Protein AF-A0A939RB55-F1 (afdb_monomer_lite)

Structure (mmCIF, N/CA/C/O backbone):
data_AF-A0A939RB55-F1
#
_entry.id   AF-A0A939RB55-F1
#
loop_
_atom_site.group_PDB
_atom_site.id
_atom_site.type_symbol
_atom_site.label_atom_id
_atom_site.label_alt_id
_atom_site.label_comp_id
_atom_site.label_asym_id
_atom_site.label_entity_id
_atom_site.label_seq_id
_atom_site.pdbx_PDB_ins_code
_atom_site.Cartn_x
_atom_site.Cartn_y
_atom_site.Cartn_z
_atom_site.occupancy
_atom_site.B_iso_or_equiv
_atom_site.auth_seq_id
_atom_site.auth_comp_id
_atom_site.auth_asym_id
_atom_site.auth_atom_id
_atom_site.pdbx_PDB_model_num
ATOM 1 N N . MET A 1 1 ? -1.911 17.949 8.579 1.00 77.88 1 MET A N 1
ATOM 2 C CA . MET A 1 1 ? -0.717 18.808 8.464 1.00 77.88 1 MET A CA 1
ATOM 3 C C . MET A 1 1 ? 0.488 17.995 8.900 1.00 77.88 1 MET A C 1
ATOM 5 O O . MET A 1 1 ? 0.570 17.667 10.074 1.00 77.88 1 MET A O 1
ATOM 9 N N . GLY A 1 2 ? 1.411 17.710 7.976 1.00 85.06 2 GLY A N 1
ATOM 10 C CA . GLY A 1 2 ? 2.569 16.864 8.267 1.00 85.06 2 GLY A CA 1
ATOM 11 C C . GLY A 1 2 ? 3.400 17.363 9.447 1.00 85.06 2 GLY A C 1
ATOM 12 O O . GLY A 1 2 ? 3.518 18.567 9.695 1.00 85.06 2 GLY A O 1
ATOM 13 N N . ILE A 1 3 ? 4.006 16.428 10.172 1.00 94.19 3 ILE A N 1
ATOM 14 C CA . ILE A 1 3 ? 4.846 16.743 11.329 1.00 94.19 3 ILE A CA 1
ATOM 15 C C . ILE A 1 3 ? 6.182 17.329 10.855 1.00 94.19 3 ILE A C 1
ATOM 17 O O . ILE A 1 3 ? 6.833 16.807 9.952 1.00 94.19 3 ILE A O 1
ATOM 21 N N . MET A 1 4 ? 6.611 18.441 11.451 1.00 96.12 4 MET A N 1
ATOM 22 C CA . MET A 1 4 ? 7.792 19.177 10.967 1.00 96.12 4 MET A CA 1
ATOM 23 C C . MET A 1 4 ? 9.122 18.617 11.482 1.00 96.12 4 MET A C 1
ATOM 25 O O . MET A 1 4 ? 10.180 18.943 10.949 1.00 96.12 4 MET A O 1
ATOM 29 N N . THR A 1 5 ? 9.068 17.752 12.491 1.00 95.69 5 THR A N 1
ATOM 30 C CA . THR A 1 5 ? 10.228 17.059 13.054 1.00 95.69 5 THR A CA 1
ATOM 31 C C . THR A 1 5 ? 10.060 15.569 12.811 1.00 95.69 5 THR A C 1
ATOM 33 O O . THR A 1 5 ? 8.994 15.020 13.092 1.00 95.69 5 THR A O 1
ATOM 36 N N . ARG A 1 6 ? 11.105 14.910 12.296 1.00 96.75 6 ARG A N 1
ATOM 37 C CA . ARG A 1 6 ? 11.078 13.461 12.072 1.00 96.75 6 ARG A CA 1
ATOM 38 C C . ARG A 1 6 ? 10.888 12.753 13.420 1.00 96.75 6 ARG A C 1
ATOM 40 O O . ARG A 1 6 ? 11.616 13.090 14.355 1.00 96.75 6 ARG A O 1
ATOM 47 N N . PRO A 1 7 ? 9.957 11.791 13.534 1.00 96.75 7 PRO A N 1
ATOM 48 C CA . PRO A 1 7 ? 9.845 10.949 14.717 1.00 96.75 7 PRO A CA 1
ATOM 49 C C . PRO A 1 7 ? 11.172 10.271 15.051 1.00 96.75 7 PRO A C 1
ATOM 51 O O . PRO A 1 7 ? 11.937 9.907 14.154 1.00 96.75 7 PRO A O 1
ATOM 54 N N . GLU A 1 8 ? 11.436 10.079 16.340 1.00 97.75 8 GLU A N 1
ATOM 55 C CA . GLU A 1 8 ? 12.575 9.278 16.773 1.00 97.75 8 GLU A CA 1
ATOM 56 C C . GLU A 1 8 ? 12.322 7.809 16.419 1.00 97.75 8 GLU A C 1
ATOM 58 O O . GLU A 1 8 ? 11.336 7.211 16.852 1.00 97.75 8 GLU A O 1
ATOM 63 N N . VAL A 1 9 ? 13.212 7.237 15.605 1.00 98.38 9 VAL A N 1
ATOM 64 C CA . VAL A 1 9 ? 13.106 5.854 15.139 1.00 98.38 9 VAL A CA 1
ATOM 65 C C . VAL A 1 9 ? 14.038 4.963 15.947 1.00 98.38 9 VAL A C 1
ATOM 67 O O . VAL A 1 9 ? 15.263 5.083 15.885 1.00 98.38 9 VAL A O 1
ATOM 70 N N . LYS A 1 10 ? 13.452 3.993 16.644 1.00 98.31 10 LYS A N 1
ATOM 71 C CA . LYS A 1 10 ? 14.167 2.905 17.303 1.00 98.31 10 LYS A CA 1
ATOM 72 C C . LYS A 1 10 ? 14.423 1.778 16.308 1.00 98.31 10 LYS A C 1
ATOM 74 O O . LYS A 1 10 ? 13.507 1.302 15.643 1.00 98.31 10 LYS A O 1
ATOM 79 N N . THR A 1 11 ? 15.671 1.320 16.227 1.00 98.25 11 THR A N 1
ATOM 80 C CA . THR A 1 11 ? 16.018 0.093 15.493 1.00 98.25 11 THR A CA 1
ATOM 81 C C . THR A 1 11 ? 15.986 -1.096 16.448 1.00 98.25 11 THR A C 1
ATOM 83 O O . THR A 1 11 ? 16.633 -1.072 17.494 1.00 98.25 11 THR A O 1
ATOM 86 N N . LEU A 1 12 ? 15.218 -2.121 16.093 1.00 97.69 12 LEU A N 1
ATOM 87 C CA . LEU A 1 12 ? 15.067 -3.362 16.843 1.00 97.69 12 LEU A CA 1
ATOM 88 C C . LEU A 1 12 ? 16.204 -4.345 16.521 1.00 97.69 12 LEU A C 1
ATOM 90 O O . LEU A 1 12 ? 16.958 -4.166 15.564 1.00 97.69 12 LEU A O 1
ATOM 94 N N . ALA A 1 13 ? 16.331 -5.401 17.328 1.00 96.38 13 ALA A N 1
ATOM 95 C CA . ALA A 1 13 ? 17.426 -6.370 17.222 1.00 96.38 13 ALA A CA 1
ATOM 96 C C . ALA A 1 13 ? 17.446 -7.152 15.894 1.00 96.38 13 ALA A C 1
ATOM 98 O O . ALA A 1 13 ? 18.508 -7.579 15.449 1.00 96.38 13 ALA A O 1
ATOM 99 N N . ASP A 1 14 ? 16.288 -7.328 15.263 1.00 95.38 14 ASP A N 1
ATOM 100 C CA . ASP A 1 14 ? 16.120 -7.994 13.967 1.00 95.38 14 ASP A CA 1
ATOM 101 C C . ASP A 1 14 ? 16.303 -7.045 12.767 1.00 95.38 14 ASP A C 1
ATOM 103 O O . ASP A 1 14 ? 16.210 -7.474 11.618 1.00 95.38 14 ASP A O 1
ATOM 107 N N . GLY A 1 15 ? 16.574 -5.759 13.019 1.00 96.06 15 GLY A N 1
ATOM 108 C CA . GLY A 1 15 ? 16.669 -4.711 12.005 1.00 96.06 15 GLY A CA 1
ATOM 109 C C . GLY A 1 15 ? 15.352 -3.983 11.722 1.00 96.06 15 GLY A C 1
ATOM 110 O O . GLY A 1 15 ? 15.382 -2.967 11.021 1.00 96.06 15 GLY A O 1
ATOM 111 N N . GLY A 1 16 ? 14.231 -4.442 12.291 1.00 97.75 16 GLY A N 1
ATOM 112 C CA . GLY A 1 16 ? 12.943 -3.756 12.222 1.00 97.75 16 GLY A CA 1
ATOM 113 C C . GLY A 1 16 ? 12.997 -2.363 12.850 1.00 97.75 16 GLY A C 1
ATOM 114 O O . GLY A 1 16 ? 13.915 -2.031 13.608 1.00 97.75 16 GLY A O 1
ATOM 115 N N . LYS A 1 17 ? 12.018 -1.521 12.525 1.00 98.38 17 LYS A N 1
ATOM 116 C CA . LYS A 1 17 ? 11.913 -0.145 13.021 1.00 98.38 17 LYS A CA 1
ATOM 117 C C . LYS A 1 17 ? 10.657 0.036 13.846 1.00 98.38 17 LYS A C 1
ATOM 119 O O . LYS A 1 17 ? 9.626 -0.575 13.575 1.00 98.38 17 LYS A O 1
ATOM 124 N N . TYR A 1 18 ? 10.752 0.909 14.832 1.00 98.69 18 TYR A N 1
ATOM 125 C CA . TYR A 1 18 ? 9.628 1.294 15.659 1.00 98.69 18 TYR A CA 1
ATOM 126 C C . TYR A 1 18 ? 9.687 2.786 15.958 1.00 98.69 18 TYR A C 1
ATOM 128 O O . TYR A 1 18 ? 10.754 3.311 16.276 1.00 98.69 18 TYR A O 1
ATOM 136 N N . TRP A 1 19 ? 8.554 3.469 15.863 1.00 98.56 19 TRP A N 1
ATOM 137 C CA . TRP A 1 19 ? 8.428 4.859 16.286 1.00 98.56 19 TRP A CA 1
ATOM 138 C C . TRP A 1 19 ? 7.004 5.156 16.741 1.00 98.56 19 TRP A C 1
ATOM 140 O O . TRP A 1 19 ? 6.053 4.468 16.368 1.00 98.56 19 TRP A O 1
ATOM 150 N N . GLU A 1 20 ? 6.861 6.199 17.552 1.00 98.25 20 GLU A N 1
ATOM 151 C CA . GLU A 1 20 ? 5.568 6.655 18.053 1.00 98.25 20 GLU A CA 1
ATOM 152 C C . GLU A 1 20 ? 5.398 8.151 17.825 1.00 98.25 20 GLU A C 1
ATOM 154 O O . GLU A 1 20 ? 6.365 8.918 17.811 1.00 98.25 20 GLU A O 1
ATOM 159 N N . HIS A 1 21 ? 4.149 8.579 17.685 1.00 98.00 21 HIS A N 1
ATOM 160 C CA . HIS A 1 21 ? 3.806 9.991 17.662 1.00 98.00 21 HIS A CA 1
ATOM 161 C C . HIS A 1 21 ? 2.424 10.231 18.271 1.00 98.00 21 HIS A C 1
ATOM 163 O O . HIS A 1 21 ? 1.541 9.375 18.207 1.00 98.00 21 HIS A O 1
ATOM 169 N N . LYS A 1 22 ? 2.234 11.409 18.869 1.00 97.50 22 LYS A N 1
ATOM 170 C CA . LYS A 1 22 ? 0.928 11.875 19.334 1.00 97.50 22 LYS A CA 1
ATOM 171 C C . LYS A 1 22 ? 0.429 12.957 18.381 1.00 97.50 22 LYS A C 1
ATOM 173 O O . LYS A 1 22 ? 0.989 14.048 18.369 1.00 97.50 22 LYS A O 1
ATOM 178 N N . TYR A 1 23 ? -0.632 12.645 17.654 1.00 97.06 23 TYR A N 1
ATOM 179 C CA . TYR A 1 23 ? -1.394 13.575 16.827 1.00 97.06 23 TYR A CA 1
ATOM 180 C C . TYR A 1 23 ? -2.500 14.250 17.651 1.00 97.06 23 TYR A C 1
ATOM 182 O O . TYR A 1 23 ? -2.573 14.065 18.873 1.00 97.06 23 TYR A O 1
ATOM 190 N N . GLU A 1 24 ? -3.352 15.057 17.018 1.00 96.44 24 GLU A N 1
ATOM 191 C CA . GLU A 1 24 ? -4.416 15.766 17.727 1.00 96.44 24 GLU A CA 1
ATOM 192 C C . GLU A 1 24 ? -5.436 14.776 18.302 1.00 96.44 24 GLU A C 1
ATOM 194 O O . GLU A 1 24 ? -5.673 14.769 19.515 1.00 96.44 24 GLU A O 1
ATOM 199 N N . ASN A 1 25 ? -5.963 13.877 17.466 1.00 97.62 25 ASN A N 1
ATOM 200 C CA . ASN A 1 25 ? -7.041 12.957 17.832 1.00 97.62 25 ASN A CA 1
ATOM 201 C C . ASN A 1 25 ? -6.575 11.520 18.109 1.00 97.62 25 ASN A C 1
ATOM 203 O O . ASN A 1 25 ? -7.361 10.724 18.629 1.00 97.62 25 ASN A O 1
ATOM 207 N N . PHE A 1 26 ? -5.318 11.165 17.815 1.00 98.25 26 PHE A N 1
ATOM 208 C CA . PHE A 1 26 ? -4.807 9.809 18.038 1.00 98.25 26 PHE A CA 1
ATOM 209 C C . PHE A 1 26 ? -3.330 9.730 18.448 1.00 98.25 26 PHE A C 1
ATOM 211 O O . PHE A 1 26 ? -2.487 10.553 18.103 1.00 98.25 26 PHE A O 1
ATOM 218 N N . TYR A 1 27 ? -3.018 8.683 19.198 1.00 98.38 27 TYR A N 1
ATOM 219 C CA . TYR A 1 27 ? -1.686 8.135 19.365 1.00 98.38 27 TYR A CA 1
ATOM 220 C C . TYR A 1 27 ? -1.424 7.136 18.245 1.00 98.38 27 TYR A C 1
ATOM 222 O O . TYR A 1 27 ? -2.272 6.291 17.956 1.00 98.38 27 TYR A O 1
ATOM 230 N N . LEU A 1 28 ? -0.233 7.215 17.663 1.00 98.69 28 LEU A N 1
ATOM 231 C CA . LEU A 1 28 ? 0.259 6.274 16.673 1.00 98.69 28 LEU A CA 1
ATOM 232 C C . LEU A 1 28 ? 1.475 5.534 17.212 1.00 98.69 28 LEU A C 1
ATOM 234 O O . LEU A 1 28 ? 2.398 6.159 17.738 1.00 98.69 28 LEU A O 1
ATOM 238 N N . LYS A 1 29 ? 1.510 4.226 16.971 1.00 98.75 29 LYS A N 1
ATOM 239 C CA . LYS A 1 29 ? 2.740 3.434 16.966 1.00 98.75 29 LYS A CA 1
ATOM 240 C C . LYS A 1 29 ? 2.896 2.812 15.594 1.00 98.75 29 LYS A C 1
ATOM 242 O O . LYS A 1 29 ? 1.971 2.170 15.100 1.00 98.75 29 LYS A O 1
ATOM 247 N N . ALA A 1 30 ? 4.058 2.971 14.992 1.00 98.69 30 ALA A N 1
ATOM 248 C CA . ALA A 1 30 ? 4.385 2.335 13.733 1.00 98.69 30 ALA A CA 1
ATOM 249 C C . ALA A 1 30 ? 5.439 1.266 13.986 1.00 98.69 30 ALA A C 1
ATOM 251 O O . ALA A 1 30 ? 6.560 1.570 14.391 1.00 98.69 30 ALA A O 1
ATOM 252 N N . TYR A 1 31 ? 5.074 0.013 13.729 1.00 98.81 31 TYR A N 1
ATOM 253 C CA . TYR A 1 31 ? 6.020 -1.088 13.663 1.00 98.81 31 TYR A CA 1
ATOM 254 C C . TYR A 1 31 ? 6.297 -1.416 12.196 1.00 98.81 31 TYR A C 1
ATOM 256 O O . TYR A 1 31 ? 5.384 -1.780 11.456 1.00 98.81 31 TYR A O 1
ATOM 264 N N . VAL A 1 32 ? 7.554 -1.288 11.782 1.00 98.31 32 VAL A N 1
ATOM 265 C CA . VAL A 1 32 ? 8.042 -1.654 10.448 1.00 98.31 32 VAL A CA 1
ATOM 266 C C . VAL A 1 32 ? 8.885 -2.919 10.608 1.00 98.31 32 VAL A C 1
ATOM 268 O O . VAL A 1 32 ? 10.033 -2.834 11.057 1.00 98.31 32 VAL A O 1
ATOM 271 N N . PRO A 1 33 ? 8.341 -4.107 10.310 1.00 98.06 33 PRO A N 1
ATOM 272 C CA . PRO A 1 33 ? 9.089 -5.347 10.454 1.00 98.06 33 PRO A CA 1
ATOM 273 C C . PRO A 1 33 ? 10.310 -5.368 9.534 1.00 98.06 33 PRO A C 1
ATOM 275 O O . PRO A 1 33 ? 10.297 -4.780 8.451 1.00 98.06 33 PRO A O 1
ATOM 278 N N . ALA A 1 34 ? 11.356 -6.092 9.930 1.00 97.00 34 ALA A N 1
ATOM 279 C CA . ALA A 1 34 ? 12.493 -6.316 9.049 1.00 97.00 34 ALA A CA 1
ATOM 280 C C . ALA A 1 34 ? 12.028 -6.978 7.739 1.00 97.00 34 ALA A C 1
ATOM 282 O O . ALA A 1 34 ? 11.237 -7.927 7.746 1.00 97.00 34 ALA A O 1
ATOM 283 N N . THR A 1 35 ? 12.528 -6.492 6.606 1.00 95.31 35 THR A N 1
ATOM 284 C CA . THR A 1 35 ? 12.211 -7.036 5.282 1.00 95.31 35 THR A CA 1
ATOM 285 C C . THR A 1 35 ? 13.471 -7.244 4.454 1.00 95.31 35 THR A C 1
ATOM 287 O O . THR A 1 35 ? 14.505 -6.616 4.675 1.00 95.31 35 THR A O 1
ATOM 290 N N . LYS A 1 36 ? 13.383 -8.170 3.496 1.00 94.12 36 LYS A N 1
ATOM 291 C CA . LYS A 1 36 ? 14.404 -8.386 2.462 1.00 94.12 36 LYS A CA 1
ATOM 292 C C . LYS A 1 36 ? 14.163 -7.522 1.222 1.00 94.12 36 LYS A C 1
ATOM 294 O O . LYS A 1 36 ? 14.989 -7.543 0.312 1.00 94.12 36 LYS A O 1
ATOM 299 N N . ILE A 1 37 ? 13.023 -6.833 1.153 1.00 93.44 37 ILE A N 1
ATOM 300 C CA . ILE A 1 37 ? 12.679 -5.960 0.034 1.00 93.44 37 ILE A CA 1
ATOM 301 C C . ILE A 1 37 ? 13.534 -4.697 0.123 1.00 93.44 37 ILE A C 1
ATOM 303 O O . ILE A 1 37 ? 13.576 -4.023 1.148 1.00 93.44 37 ILE A O 1
ATOM 307 N N . ASP A 1 38 ? 14.212 -4.373 -0.973 1.00 92.69 38 ASP A N 1
ATOM 308 C CA . ASP A 1 38 ? 14.881 -3.087 -1.146 1.00 92.69 38 ASP A CA 1
ATOM 309 C C . ASP A 1 38 ? 13.828 -2.057 -1.590 1.00 92.69 38 ASP A C 1
ATOM 311 O O . ASP A 1 38 ? 13.649 -1.827 -2.784 1.00 92.69 38 ASP A O 1
ATOM 315 N N . GLY A 1 39 ? 13.070 -1.502 -0.637 1.00 88.75 39 GLY A N 1
ATOM 316 C CA . GLY A 1 39 ? 11.912 -0.631 -0.900 1.00 88.75 39 GLY A CA 1
ATOM 317 C C . GLY A 1 39 ? 12.221 0.634 -1.707 1.00 88.75 39 GLY A C 1
ATOM 318 O O . GLY A 1 39 ? 11.381 1.137 -2.451 1.00 88.75 39 GLY A O 1
ATOM 319 N N . GLN A 1 40 ? 13.467 1.116 -1.638 1.00 87.00 40 GLN A N 1
ATOM 320 C CA . GLN A 1 40 ? 13.929 2.254 -2.442 1.00 87.00 40 GLN A CA 1
ATOM 321 C C . GLN A 1 40 ? 14.059 1.910 -3.932 1.00 87.00 40 GLN A C 1
ATOM 323 O O . GLN A 1 40 ? 13.975 2.794 -4.785 1.00 87.00 40 GLN A O 1
ATOM 328 N N . VAL A 1 41 ? 14.270 0.631 -4.246 1.00 92.06 41 VAL A N 1
ATOM 329 C CA . VAL A 1 41 ? 14.415 0.114 -5.612 1.00 92.06 41 VAL A CA 1
ATOM 330 C C . VAL A 1 41 ? 13.107 -0.516 -6.095 1.00 92.06 41 VAL A C 1
ATOM 332 O O . VAL A 1 41 ? 12.745 -0.368 -7.258 1.00 92.06 41 VAL A O 1
ATOM 335 N N . LEU A 1 42 ? 12.387 -1.206 -5.211 1.00 92.88 42 LEU A N 1
ATOM 336 C CA . LEU A 1 42 ? 11.150 -1.935 -5.482 1.00 92.88 42 LEU A CA 1
ATOM 337 C C . LEU A 1 42 ? 10.013 -1.351 -4.641 1.00 92.88 42 LEU A C 1
ATOM 339 O O . LEU A 1 42 ? 9.719 -1.835 -3.550 1.00 92.88 42 LEU A O 1
ATOM 343 N N . ASN A 1 43 ? 9.367 -0.307 -5.154 1.00 90.44 43 ASN A N 1
ATOM 344 C CA . ASN A 1 43 ? 8.342 0.425 -4.418 1.00 90.44 43 ASN A CA 1
ATOM 345 C C . ASN A 1 43 ? 6.964 -0.247 -4.553 1.00 90.44 43 ASN A C 1
ATOM 347 O O . ASN A 1 43 ? 6.240 -0.066 -5.534 1.00 90.44 43 ASN A O 1
ATOM 351 N N . TYR A 1 44 ? 6.553 -0.959 -3.504 1.00 88.94 44 TYR A N 1
ATOM 352 C CA . TYR A 1 44 ? 5.231 -1.590 -3.403 1.00 88.94 44 TYR A CA 1
ATOM 353 C C . TYR A 1 44 ? 4.116 -0.607 -3.030 1.00 88.94 44 TYR A C 1
ATOM 355 O O . TYR A 1 44 ? 3.007 -1.025 -2.726 1.00 88.94 44 TYR A O 1
ATOM 363 N N . GLY A 1 45 ? 4.359 0.702 -3.068 1.00 85.50 45 GLY A N 1
ATOM 364 C CA . GLY A 1 45 ? 3.490 1.735 -2.513 1.00 85.50 45 GLY A CA 1
ATOM 365 C C . GLY A 1 45 ? 2.010 1.664 -2.875 1.00 85.50 45 GLY A C 1
ATOM 366 O O . GLY A 1 45 ? 1.199 1.987 -2.021 1.00 85.50 45 GLY A O 1
ATOM 367 N N . PHE A 1 46 ? 1.661 1.259 -4.099 1.00 89.00 46 PHE A N 1
ATOM 368 C CA . PHE A 1 46 ? 0.263 1.124 -4.538 1.00 89.00 46 PHE A CA 1
ATOM 369 C C . PHE A 1 46 ? -0.332 -0.270 -4.287 1.00 89.00 46 PHE A C 1
ATOM 371 O O . PHE A 1 46 ? -1.545 -0.448 -4.408 1.00 89.00 46 PHE A O 1
ATOM 378 N N . ARG A 1 47 ? 0.504 -1.246 -3.916 1.00 88.06 47 ARG A N 1
ATOM 379 C CA . ARG A 1 47 ? 0.107 -2.627 -3.622 1.00 88.06 47 ARG A CA 1
ATOM 380 C C . ARG A 1 47 ? 0.101 -2.968 -2.130 1.00 88.06 47 ARG A C 1
ATOM 382 O O . ARG A 1 47 ? -0.679 -3.801 -1.677 1.00 88.06 47 ARG A O 1
ATOM 389 N N . ALA A 1 48 ? 0.960 -2.307 -1.367 1.00 92.69 48 ALA A N 1
ATOM 390 C CA . ALA A 1 48 ? 1.102 -2.496 0.060 1.00 92.69 48 ALA A CA 1
ATOM 391 C C . ALA A 1 48 ? -0.216 -2.182 0.791 1.00 92.69 48 ALA A C 1
ATOM 393 O O . ALA A 1 48 ? -0.815 -1.129 0.544 1.00 92.69 48 ALA A O 1
ATOM 394 N N . PRO A 1 49 ? -0.677 -3.057 1.702 1.00 94.88 49 PRO A N 1
ATOM 395 C CA . PRO A 1 49 ? -1.836 -2.756 2.529 1.00 94.88 49 PRO A CA 1
ATOM 396 C C . PRO A 1 49 ? -1.506 -1.635 3.516 1.00 94.88 49 PRO A C 1
ATOM 398 O O . PRO A 1 49 ? -0.377 -1.546 4.013 1.00 94.88 49 PRO A O 1
ATOM 401 N N . LEU A 1 50 ? -2.508 -0.819 3.842 1.00 97.69 50 LEU A N 1
ATOM 402 C CA . LEU A 1 50 ? -2.451 0.099 4.974 1.00 97.69 50 LEU A CA 1
ATOM 403 C C . LEU A 1 50 ? -3.075 -0.609 6.181 1.00 97.69 50 LEU A C 1
ATOM 405 O O . LEU A 1 50 ? -4.283 -0.542 6.388 1.00 97.69 50 LEU A O 1
ATOM 409 N N . LEU A 1 51 ? -2.242 -1.333 6.932 1.00 98.50 51 LEU A N 1
ATOM 410 C CA . LEU A 1 51 ? -2.672 -2.136 8.078 1.00 98.50 51 LEU A CA 1
ATOM 411 C C . LEU A 1 51 ? -2.888 -1.236 9.300 1.00 98.50 51 LEU A C 1
ATOM 413 O O . LEU A 1 51 ? -1.923 -0.829 9.953 1.00 98.50 51 LEU A O 1
ATOM 417 N N . LEU A 1 52 ? -4.151 -0.945 9.606 1.00 98.81 52 LEU A N 1
ATOM 418 C CA . LEU A 1 52 ? -4.570 -0.098 10.719 1.00 98.81 52 LEU A CA 1
ATOM 419 C C . LEU A 1 52 ? -5.142 -0.958 11.837 1.00 98.81 52 LEU A C 1
ATOM 421 O O . LEU A 1 52 ? -6.201 -1.558 11.699 1.00 98.81 52 LEU A O 1
ATOM 425 N N . ILE A 1 53 ? -4.447 -1.019 12.963 1.00 98.75 53 ILE A N 1
ATOM 426 C CA . ILE A 1 53 ? -4.854 -1.800 14.123 1.00 98.75 53 ILE A CA 1
ATOM 427 C C . ILE A 1 53 ? -5.408 -0.807 15.127 1.00 98.75 53 ILE A C 1
ATOM 429 O O . ILE A 1 53 ? -4.665 -0.039 15.739 1.00 98.75 53 ILE A O 1
ATOM 433 N N . PHE A 1 54 ? -6.725 -0.806 15.288 1.00 98.81 54 PHE A N 1
ATOM 434 C CA . PHE A 1 54 ? -7.369 0.047 16.272 1.00 98.81 54 PHE A CA 1
ATOM 435 C C . PHE A 1 54 ? -7.354 -0.681 17.610 1.00 98.81 54 PHE A C 1
ATOM 437 O O . PHE A 1 54 ? -8.098 -1.638 17.834 1.00 98.81 54 PHE A O 1
ATOM 444 N N . GLU A 1 55 ? -6.453 -0.252 18.486 1.00 98.44 55 GLU A N 1
ATOM 445 C CA . GLU A 1 55 ? -6.189 -0.901 19.766 1.00 98.44 55 GLU A CA 1
ATOM 446 C C . GLU A 1 55 ? -7.397 -0.745 20.692 1.00 98.44 55 GLU A C 1
ATOM 448 O O . GLU A 1 55 ? -7.818 0.379 20.917 1.00 98.44 55 GLU A O 1
ATOM 453 N N . GLU A 1 56 ? -7.955 -1.816 21.264 1.00 97.06 56 GLU A N 1
ATOM 454 C CA . GLU A 1 56 ? -9.047 -1.687 22.253 1.00 97.06 56 GLU A CA 1
ATOM 455 C C . GLU A 1 56 ? -8.622 -0.852 23.469 1.00 97.06 56 GLU A C 1
ATOM 457 O O . GLU A 1 56 ? -9.320 0.079 23.862 1.00 97.06 56 GLU A O 1
ATOM 462 N N . GLU A 1 57 ? -7.435 -1.158 23.988 1.00 96.75 57 GLU A N 1
ATOM 463 C CA . GLU A 1 57 ? -6.717 -0.430 25.030 1.00 96.75 57 GLU A CA 1
ATOM 464 C C . GLU A 1 57 ? -5.311 -0.128 24.508 1.00 96.75 57 GLU A C 1
ATOM 466 O O . GLU A 1 57 ? -4.746 -0.925 23.752 1.00 96.75 57 GLU A O 1
ATOM 471 N N . ARG A 1 58 ? -4.722 1.002 24.908 1.00 96.00 58 ARG A N 1
ATOM 472 C CA . ARG A 1 58 ? -3.401 1.410 24.413 1.00 96.00 58 ARG A CA 1
ATOM 473 C C . ARG A 1 58 ? -2.331 0.401 24.850 1.00 96.00 58 ARG A C 1
ATOM 475 O O . ARG A 1 58 ? -1.967 0.359 26.022 1.00 96.00 58 ARG A O 1
ATOM 482 N N . MET A 1 59 ? -1.778 -0.349 23.898 1.00 97.94 59 MET A N 1
ATOM 483 C CA . MET A 1 59 ? -0.701 -1.308 24.152 1.00 97.94 59 MET A CA 1
ATOM 484 C C . MET A 1 59 ? 0.621 -0.586 24.437 1.00 97.94 59 MET A C 1
ATOM 486 O O . MET A 1 59 ? 0.823 0.563 24.040 1.00 97.94 59 MET A O 1
ATOM 490 N N . SER A 1 60 ? 1.553 -1.260 25.096 1.00 98.19 60 SER A N 1
ATOM 491 C CA . SER A 1 60 ? 2.974 -0.903 25.092 1.00 98.19 60 SER A CA 1
ATOM 492 C C . SER A 1 60 ? 3.651 -1.303 23.772 1.00 98.19 60 SER A C 1
ATOM 494 O O . SER A 1 60 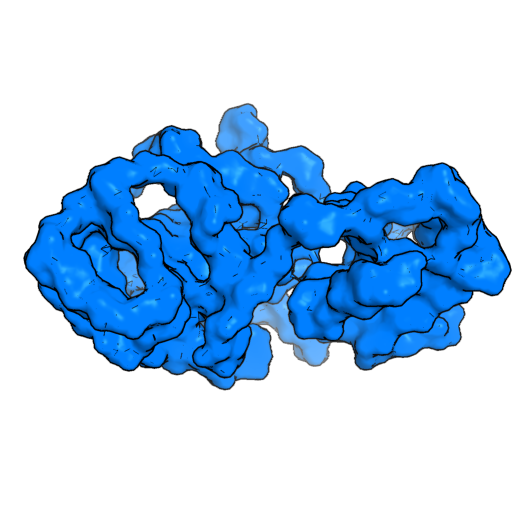? 3.102 -2.083 22.994 1.00 98.19 60 SER A O 1
ATOM 496 N N . GLU A 1 61 ? 4.875 -0.819 23.533 1.00 97.75 61 GLU A N 1
ATOM 497 C CA . GLU A 1 61 ? 5.707 -1.237 22.389 1.00 97.75 61 GLU A CA 1
ATOM 498 C C . GLU A 1 61 ? 5.816 -2.771 22.291 1.00 97.75 61 GLU A C 1
ATOM 500 O O . GLU A 1 61 ? 5.574 -3.357 21.235 1.00 97.75 61 GLU A O 1
ATOM 505 N N . ALA A 1 62 ? 6.140 -3.436 23.405 1.00 98.06 62 ALA A N 1
ATOM 506 C CA . ALA A 1 62 ? 6.335 -4.884 23.433 1.00 98.06 62 ALA A CA 1
ATOM 507 C C . ALA A 1 62 ? 5.042 -5.652 23.115 1.00 98.06 62 ALA A C 1
ATOM 509 O O . ALA A 1 62 ? 5.074 -6.657 22.404 1.00 98.06 62 ALA A O 1
ATOM 510 N N . GLU A 1 63 ? 3.903 -5.172 23.616 1.00 98.56 63 GLU A N 1
ATOM 511 C CA . GLU A 1 63 ? 2.590 -5.761 23.347 1.00 98.56 63 GLU A CA 1
ATOM 512 C C . GLU A 1 63 ? 2.165 -5.562 21.889 1.00 98.56 63 GLU A C 1
ATOM 514 O O . GLU A 1 63 ? 1.693 -6.516 21.272 1.00 98.56 63 GLU A O 1
ATOM 519 N N . ALA A 1 64 ? 2.393 -4.376 21.316 1.00 98.62 64 ALA A N 1
ATOM 520 C CA . ALA A 1 64 ? 2.094 -4.083 19.916 1.00 98.62 64 ALA A CA 1
ATOM 521 C C . ALA A 1 64 ? 2.909 -4.979 18.965 1.00 98.62 64 ALA A C 1
ATOM 523 O O . ALA A 1 64 ? 2.346 -5.644 18.092 1.00 98.62 64 ALA A O 1
ATOM 524 N N . ILE A 1 65 ? 4.224 -5.091 19.181 1.00 98.56 65 ILE A N 1
ATOM 525 C CA . ILE A 1 65 ? 5.093 -5.976 18.386 1.00 98.56 65 ILE A CA 1
ATOM 526 C C . ILE A 1 65 ? 4.645 -7.437 18.531 1.00 98.56 65 ILE A C 1
ATOM 528 O O . ILE A 1 65 ? 4.436 -8.130 17.533 1.00 98.56 65 ILE A O 1
ATOM 532 N N . ALA A 1 66 ? 4.420 -7.906 19.763 1.00 98.50 66 ALA A N 1
ATOM 533 C CA . ALA A 1 66 ? 3.965 -9.274 20.006 1.00 98.50 66 ALA A CA 1
ATOM 534 C C . ALA A 1 66 ? 2.603 -9.560 19.352 1.00 98.50 66 ALA A C 1
ATOM 536 O O . ALA A 1 66 ? 2.382 -10.657 18.830 1.00 98.50 66 ALA A O 1
ATOM 537 N N . PHE A 1 67 ? 1.692 -8.584 19.348 1.00 98.38 67 PHE A N 1
ATOM 538 C CA . PHE A 1 67 ? 0.405 -8.684 18.672 1.00 98.38 67 PHE A CA 1
ATOM 539 C C . PHE A 1 67 ? 0.582 -8.818 17.155 1.00 98.38 67 PHE A C 1
ATOM 541 O O . PHE A 1 67 ? 0.020 -9.745 16.563 1.00 98.38 67 PHE A O 1
ATOM 548 N N . ALA A 1 68 ? 1.395 -7.951 16.538 1.00 98.38 68 ALA A N 1
ATOM 549 C CA . ALA A 1 68 ? 1.670 -7.986 15.101 1.00 98.38 68 ALA A CA 1
ATOM 550 C C . ALA A 1 68 ? 2.255 -9.334 14.655 1.00 98.38 68 ALA A C 1
ATOM 552 O O . ALA A 1 68 ? 1.800 -9.914 13.664 1.00 98.38 68 ALA A O 1
ATOM 553 N N . GLU A 1 69 ? 3.218 -9.862 15.410 1.00 97.88 69 GLU A N 1
ATOM 554 C CA . GLU A 1 69 ? 3.864 -11.148 15.135 1.00 97.88 69 GLU A CA 1
ATOM 555 C C . GLU A 1 69 ? 2.900 -12.329 15.279 1.00 97.88 69 GLU A C 1
ATOM 557 O O . GLU A 1 69 ? 2.773 -13.182 14.386 1.00 97.88 69 GLU A O 1
ATOM 562 N N . LYS A 1 70 ? 2.158 -12.357 16.393 1.00 97.38 70 LYS A N 1
ATOM 563 C CA . LYS A 1 70 ? 1.217 -13.434 16.715 1.00 97.38 70 LYS A CA 1
ATOM 564 C C . LYS A 1 70 ? 0.070 -13.513 15.711 1.00 97.38 70 LYS A C 1
ATOM 566 O O . LYS A 1 70 ? -0.353 -14.612 15.357 1.00 97.38 70 LYS A O 1
ATOM 571 N N . LYS A 1 71 ? -0.448 -12.367 15.264 1.00 96.50 71 LYS A N 1
ATOM 572 C CA . LYS A 1 71 ? -1.564 -12.293 14.306 1.00 96.50 71 LYS A CA 1
ATOM 573 C C . LYS A 1 71 ? -1.119 -12.447 12.847 1.00 96.50 71 LYS A C 1
ATOM 575 O O . LYS A 1 71 ? -1.969 -12.627 11.981 1.00 96.50 71 LYS A O 1
ATOM 580 N N . GLY A 1 72 ? 0.189 -12.416 12.581 1.00 97.56 72 GLY A N 1
ATOM 581 C CA . GLY A 1 72 ? 0.761 -12.502 11.234 1.00 97.56 72 GLY A CA 1
ATOM 582 C C . GLY A 1 72 ? 0.738 -11.192 10.448 1.00 97.56 72 GLY A C 1
ATOM 583 O O . GLY A 1 72 ? 1.109 -11.179 9.278 1.00 97.56 72 GLY A O 1
ATOM 584 N N . LEU A 1 73 ? 0.377 -10.082 11.095 1.00 98.19 73 LEU A N 1
ATOM 585 C CA . LEU A 1 73 ? 0.413 -8.737 10.515 1.00 98.19 73 LEU A CA 1
ATOM 586 C C . LEU A 1 73 ? 1.843 -8.333 10.148 1.00 98.19 73 LEU A C 1
ATOM 588 O O . LEU A 1 73 ? 2.067 -7.780 9.077 1.00 98.19 73 LEU A O 1
ATOM 592 N N . ALA A 1 74 ? 2.821 -8.684 10.990 1.00 98.25 74 ALA A N 1
ATOM 593 C CA . ALA A 1 74 ? 4.231 -8.410 10.721 1.00 98.25 74 ALA A CA 1
ATOM 594 C C . ALA A 1 74 ? 4.730 -9.125 9.451 1.00 98.25 74 ALA A C 1
ATOM 596 O O . ALA A 1 74 ? 5.444 -8.544 8.635 1.00 98.25 74 ALA A O 1
ATOM 597 N N . ARG A 1 75 ? 4.284 -10.370 9.227 1.00 97.81 75 ARG A N 1
ATOM 598 C CA . ARG A 1 75 ? 4.607 -11.135 8.011 1.00 97.81 75 ARG A CA 1
ATOM 599 C C . ARG A 1 75 ? 3.982 -10.513 6.765 1.00 97.81 75 ARG A C 1
ATOM 601 O O . ARG A 1 75 ? 4.655 -10.427 5.741 1.00 97.81 75 ARG A O 1
ATOM 608 N N . ILE A 1 76 ? 2.733 -10.050 6.855 1.00 97.38 76 ILE A N 1
ATOM 609 C CA . ILE A 1 76 ? 2.063 -9.333 5.759 1.00 97.38 76 ILE A CA 1
ATOM 610 C C . ILE A 1 76 ? 2.817 -8.037 5.434 1.00 97.38 76 ILE A C 1
ATOM 612 O O . ILE A 1 76 ? 3.137 -7.798 4.271 1.00 97.38 76 ILE A O 1
ATOM 616 N N . ALA A 1 77 ? 3.127 -7.227 6.4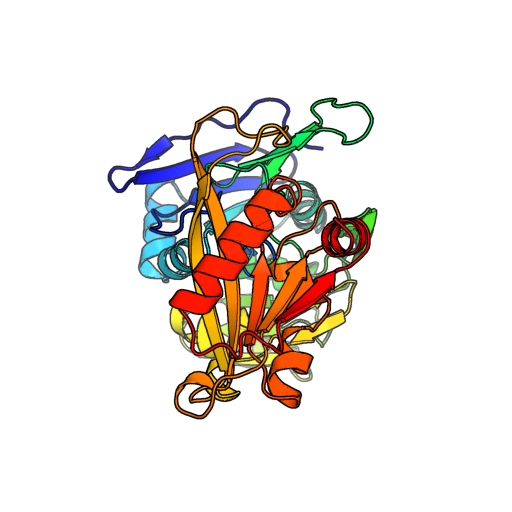47 1.00 97.38 77 ALA A N 1
ATOM 617 C CA . ALA A 1 77 ? 3.827 -5.958 6.283 1.00 97.38 77 ALA A CA 1
ATOM 618 C C . ALA A 1 77 ? 5.233 -6.147 5.685 1.00 97.38 77 ALA A C 1
ATOM 620 O O . ALA A 1 77 ? 5.557 -5.519 4.678 1.00 97.38 77 ALA A O 1
ATOM 621 N N . SER A 1 78 ? 6.028 -7.080 6.224 1.00 96.88 78 SER A N 1
ATOM 622 C CA . SER A 1 78 ? 7.371 -7.408 5.718 1.00 96.88 78 SER A CA 1
ATOM 623 C C . SER A 1 78 ? 7.352 -7.841 4.248 1.00 96.88 78 SER A C 1
ATOM 625 O O . SER A 1 78 ? 8.192 -7.408 3.459 1.00 96.88 78 SER A O 1
ATOM 627 N N . ALA A 1 79 ? 6.364 -8.652 3.853 1.00 94.69 79 ALA A N 1
ATOM 628 C CA . ALA A 1 79 ? 6.230 -9.157 2.487 1.00 94.69 79 ALA A CA 1
ATOM 629 C C . ALA A 1 79 ? 5.832 -8.089 1.452 1.00 94.69 79 ALA A C 1
ATOM 631 O O . ALA A 1 79 ? 5.872 -8.375 0.259 1.00 94.69 79 ALA A O 1
ATOM 632 N N . ASN A 1 80 ? 5.444 -6.887 1.888 1.00 92.81 80 ASN A N 1
ATOM 633 C CA . ASN A 1 80 ? 4.965 -5.811 1.017 1.00 92.81 80 ASN A CA 1
ATOM 634 C C . ASN A 1 80 ? 5.669 -4.468 1.271 1.00 92.81 80 ASN A C 1
ATOM 636 O O . ASN A 1 80 ? 5.161 -3.444 0.827 1.00 92.81 80 ASN A O 1
ATOM 640 N N . ASP A 1 81 ? 6.792 -4.458 2.002 1.00 93.81 81 ASP A N 1
ATOM 641 C CA . ASP A 1 81 ? 7.497 -3.229 2.410 1.00 93.81 81 ASP A CA 1
ATOM 642 C C . ASP A 1 81 ? 6.552 -2.187 3.051 1.00 93.81 81 ASP A C 1
ATOM 644 O O . ASP A 1 81 ? 6.478 -1.025 2.653 1.00 93.81 81 ASP A O 1
ATOM 648 N N . SER A 1 82 ? 5.752 -2.647 4.018 1.00 95.88 82 SER A N 1
ATOM 649 C CA . SER A 1 82 ? 4.740 -1.846 4.714 1.00 95.88 82 SER A CA 1
ATOM 650 C C . SER A 1 82 ? 4.959 -1.830 6.230 1.00 95.88 82 SER A C 1
ATOM 652 O O . SER A 1 82 ? 5.871 -2.464 6.765 1.00 95.88 82 SER A O 1
ATOM 654 N N . SER A 1 83 ? 4.077 -1.118 6.924 1.00 97.69 83 SER A N 1
ATOM 655 C CA . SER A 1 83 ? 4.058 -0.960 8.377 1.00 97.69 83 SER A CA 1
ATOM 656 C C . SER A 1 83 ? 2.781 -1.554 8.973 1.00 97.69 83 SER A C 1
ATOM 658 O O . SER A 1 83 ? 1.737 -1.598 8.323 1.00 97.69 83 SER A O 1
ATOM 660 N N . VAL A 1 84 ? 2.848 -1.952 10.241 1.00 98.81 84 VAL A N 1
ATOM 661 C CA . VAL A 1 84 ? 1.679 -2.206 11.089 1.00 98.81 84 VAL A CA 1
ATOM 662 C C . VAL A 1 84 ? 1.473 -0.976 11.970 1.00 98.81 84 VAL A C 1
ATOM 664 O O . VAL A 1 84 ? 2.360 -0.616 12.748 1.00 98.81 84 VAL A O 1
ATOM 667 N N . LEU A 1 85 ? 0.327 -0.313 11.823 1.00 98.88 85 LEU A N 1
ATOM 668 C CA . LEU A 1 85 ? 0.040 0.961 12.476 1.00 98.88 85 LEU A CA 1
ATOM 669 C C . LEU A 1 85 ? -0.977 0.757 13.593 1.00 98.88 85 LEU A C 1
ATOM 671 O O . LEU A 1 85 ? -2.131 0.436 13.334 1.00 98.88 85 LEU A O 1
ATOM 675 N N . PHE A 1 86 ? -0.554 0.956 14.834 1.00 98.88 86 PHE A N 1
ATOM 676 C CA . PHE A 1 86 ? -1.419 0.871 16.003 1.00 98.88 86 PHE A CA 1
ATOM 677 C C . PHE A 1 86 ? -1.949 2.255 16.340 1.00 98.88 86 PHE A C 1
ATOM 679 O O . PHE A 1 86 ? -1.171 3.194 16.528 1.00 98.88 86 PHE A O 1
ATOM 686 N N . VAL A 1 87 ? -3.270 2.371 16.394 1.00 98.88 87 VAL A N 1
ATOM 687 C CA . VAL A 1 87 ? -3.982 3.634 16.560 1.00 98.88 87 VAL A CA 1
ATOM 688 C C . VAL A 1 87 ? -4.832 3.562 17.819 1.00 98.88 87 VAL A C 1
ATOM 690 O O . VAL A 1 87 ? -5.597 2.613 18.005 1.00 98.88 87 VAL A O 1
ATOM 693 N N . TYR A 1 88 ? -4.725 4.591 18.658 1.00 98.69 88 TYR A N 1
ATOM 694 C CA . TYR A 1 88 ? -5.550 4.748 19.854 1.00 98.69 88 TYR A CA 1
ATOM 695 C C . TYR A 1 88 ? -5.961 6.217 20.047 1.00 98.69 88 TYR A C 1
ATOM 697 O O . TYR A 1 88 ? -5.111 7.092 19.913 1.00 98.69 88 TYR A O 1
ATOM 705 N N . PRO A 1 89 ? -7.221 6.536 20.381 1.00 98.38 89 PRO A N 1
ATOM 706 C CA . PRO A 1 89 ? -7.689 7.914 20.545 1.00 98.38 89 PRO A CA 1
ATOM 707 C C . PRO A 1 89 ? -6.982 8.683 21.672 1.00 98.38 89 PRO A C 1
ATOM 709 O O . PRO A 1 89 ? -6.610 8.123 22.702 1.00 98.38 89 PRO A O 1
ATOM 712 N N . THR A 1 90 ? -6.834 9.999 21.506 1.00 97.44 90 THR A N 1
ATOM 713 C CA . THR A 1 90 ? -6.247 10.889 22.532 1.00 97.44 90 THR A CA 1
ATOM 714 C C . THR A 1 90 ? -7.243 11.380 23.579 1.00 97.44 90 THR A C 1
ATOM 716 O O . THR A 1 90 ? -6.822 11.902 24.613 1.00 97.44 90 THR A O 1
ATOM 719 N N . CYS A 1 91 ? -8.550 11.241 23.341 1.00 93.75 91 CYS A N 1
ATOM 720 C CA . CYS A 1 91 ? -9.577 11.721 24.261 1.00 93.75 91 CYS A CA 1
ATOM 721 C C . CYS A 1 91 ? -9.659 10.881 25.549 1.00 93.75 91 CYS A C 1
ATOM 723 O O . CYS A 1 91 ? -9.448 9.670 25.538 1.00 93.75 91 CYS A O 1
ATOM 725 N N . GLU A 1 92 ? -10.029 11.526 26.661 1.00 82.56 92 GLU A N 1
ATOM 726 C CA . GLU A 1 92 ? -9.919 10.982 28.030 1.00 82.56 92 GLU A CA 1
ATOM 727 C C . GLU A 1 92 ? -10.638 9.644 28.279 1.00 82.56 92 GLU A C 1
ATOM 729 O O . GLU A 1 92 ? -10.226 8.894 29.157 1.00 82.56 92 GLU A O 1
ATOM 734 N N . VAL A 1 93 ? -11.694 9.327 27.521 1.00 87.06 93 VAL A N 1
ATOM 735 C CA . VAL A 1 93 ? -12.465 8.069 27.657 1.00 87.06 93 VAL A CA 1
ATOM 736 C C . VAL A 1 93 ? -12.263 7.113 26.475 1.00 87.06 93 VAL A C 1
ATOM 738 O O . VAL A 1 93 ? -13.067 6.213 26.239 1.00 87.06 93 VAL A O 1
ATOM 741 N N . GLY A 1 94 ? -11.196 7.324 25.704 1.00 93.94 94 GLY A N 1
ATOM 742 C CA . GLY A 1 94 ? -10.840 6.484 24.569 1.00 93.94 94 GLY A CA 1
ATOM 743 C C . GLY A 1 94 ? -11.933 6.432 23.496 1.00 93.94 94 GLY A C 1
ATOM 744 O O . GLY A 1 94 ? -12.529 7.450 23.144 1.00 93.94 94 GLY A O 1
ATOM 745 N N . TRP A 1 95 ? -12.221 5.237 22.979 1.00 97.31 95 TRP A N 1
ATOM 746 C CA . TRP A 1 95 ? -13.138 5.036 21.847 1.00 97.31 95 TRP A CA 1
ATOM 747 C C . TRP A 1 95 ? -14.572 5.521 22.074 1.00 97.31 95 TRP A C 1
ATOM 749 O O . TRP A 1 95 ? -15.266 5.819 21.108 1.00 97.31 95 TRP A O 1
ATOM 759 N N . GLU A 1 96 ? -15.017 5.651 23.325 1.00 93.81 96 GLU A N 1
ATOM 760 C CA . GLU A 1 96 ? -16.387 6.070 23.648 1.00 93.81 96 GLU A CA 1
ATOM 761 C C . GLU A 1 96 ? -16.691 7.520 23.236 1.00 93.81 96 GLU A C 1
ATOM 763 O O . GLU A 1 96 ? -17.845 7.847 22.961 1.00 93.81 96 GLU A O 1
ATOM 768 N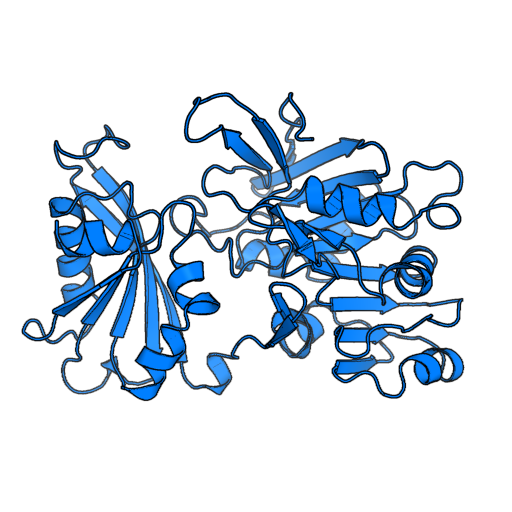 N . LYS A 1 97 ? -15.670 8.387 23.172 1.00 93.81 97 LYS A N 1
ATOM 769 C CA . LYS A 1 97 ? -15.792 9.782 22.703 1.00 93.81 97 LYS A CA 1
ATOM 770 C C . LYS A 1 97 ? -15.032 10.065 21.409 1.00 93.81 97 LYS A C 1
ATOM 772 O O . LYS A 1 97 ? -15.054 11.204 20.945 1.00 93.81 97 LYS A O 1
ATOM 777 N N . ALA A 1 98 ? -14.370 9.067 20.830 1.00 96.56 98 ALA A N 1
ATOM 778 C CA . ALA A 1 98 ? -13.721 9.231 19.540 1.00 96.56 98 ALA A CA 1
ATOM 779 C C . ALA A 1 98 ? -14.779 9.506 18.458 1.00 96.56 98 ALA A C 1
ATOM 781 O O . ALA A 1 98 ? -15.803 8.824 18.387 1.00 96.56 98 ALA A O 1
ATOM 782 N N . THR A 1 99 ? -14.529 10.499 17.607 1.00 95.06 99 THR A N 1
ATOM 783 C CA . THR A 1 99 ? -15.384 10.856 16.464 1.00 95.06 99 THR A CA 1
ATOM 784 C C . THR A 1 99 ? -14.717 10.450 15.149 1.00 95.06 99 THR A C 1
ATOM 786 O O . THR A 1 99 ? -13.576 9.981 15.139 1.00 95.06 99 THR A O 1
ATOM 789 N N . ASP A 1 100 ? -15.402 10.624 14.020 1.00 94.25 100 ASP A N 1
ATOM 790 C CA . ASP A 1 100 ? -14.830 10.410 12.681 1.00 94.25 100 ASP A CA 1
ATOM 791 C C . ASP A 1 100 ? -13.647 11.342 12.362 1.00 94.25 100 ASP A C 1
ATOM 793 O O . ASP A 1 100 ? -12.819 10.995 11.519 1.00 94.25 100 ASP A O 1
ATOM 797 N N . ALA A 1 101 ? -13.485 12.448 13.100 1.00 96.50 101 ALA A N 1
ATOM 798 C CA . ALA A 1 101 ? -12.308 13.314 13.021 1.00 96.50 101 ALA A CA 1
ATOM 799 C C . ALA A 1 101 ? -10.989 12.547 13.220 1.00 96.50 101 ALA A C 1
ATOM 801 O O . ALA A 1 101 ? -10.006 12.859 12.554 1.00 96.50 101 ALA A O 1
ATOM 802 N N . LEU A 1 102 ? -10.981 11.503 14.063 1.00 97.75 102 LEU A N 1
ATOM 803 C CA . LEU A 1 102 ? -9.811 10.641 14.256 1.00 97.75 102 LEU A CA 1
ATOM 804 C C . LEU A 1 102 ? -9.381 9.970 12.949 1.00 97.75 102 LEU A C 1
ATOM 806 O O . LEU A 1 102 ? -8.204 9.987 12.598 1.00 97.75 102 LEU A O 1
ATOM 810 N N . TYR A 1 103 ? -10.334 9.373 12.232 1.00 98.06 103 TYR A N 1
ATOM 811 C CA . TYR A 1 103 ? -10.045 8.658 10.993 1.00 98.06 103 TYR A CA 1
ATOM 812 C C . TYR A 1 103 ? -9.694 9.634 9.866 1.00 98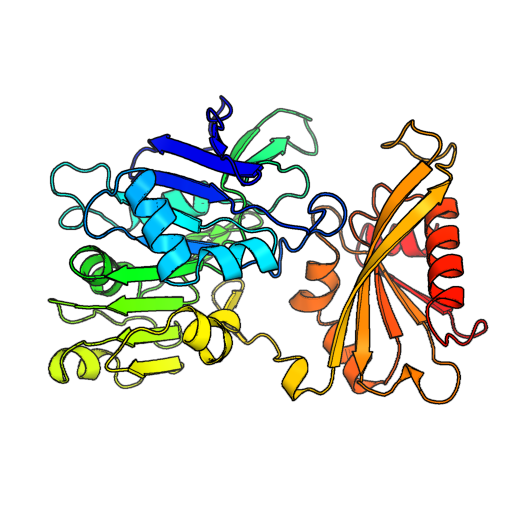.06 103 TYR A C 1
ATOM 814 O O . TYR A 1 103 ? -8.751 9.392 9.117 1.00 98.06 103 TYR A O 1
ATOM 822 N N . ILE A 1 104 ? -10.393 10.771 9.791 1.00 97.81 104 ILE A N 1
ATOM 823 C CA . ILE A 1 104 ? -10.091 11.837 8.827 1.00 97.81 104 ILE A CA 1
ATOM 824 C C . ILE A 1 104 ? -8.655 12.346 9.014 1.00 97.81 104 ILE A C 1
ATOM 826 O O . ILE A 1 104 ? -7.917 12.451 8.034 1.00 97.81 104 ILE A O 1
ATOM 830 N N . GLU A 1 105 ? -8.238 12.621 10.254 1.00 97.75 105 GLU A N 1
ATOM 831 C CA . GLU A 1 105 ? -6.868 13.047 10.558 1.00 97.75 105 GLU A CA 1
ATOM 832 C C . GLU A 1 105 ? -5.855 11.945 10.223 1.00 97.75 105 GLU A C 1
ATOM 834 O O . GLU A 1 105 ? -4.881 12.211 9.528 1.00 97.75 105 GLU A O 1
ATOM 839 N N . LEU A 1 106 ? -6.102 10.697 10.635 1.00 98.06 106 LEU A N 1
ATOM 840 C CA . LEU A 1 106 ? -5.219 9.563 10.341 1.00 98.06 106 LEU A CA 1
ATOM 841 C C . LEU A 1 106 ? -4.941 9.413 8.838 1.00 98.06 106 LEU A C 1
ATOM 843 O O . LEU A 1 106 ? -3.793 9.216 8.429 1.00 98.06 106 LEU A O 1
ATOM 847 N N . ILE A 1 107 ? -5.980 9.524 8.008 1.00 97.69 107 ILE A N 1
ATOM 848 C CA . ILE A 1 107 ? -5.838 9.456 6.553 1.00 97.69 107 ILE A CA 1
ATOM 849 C C . ILE A 1 107 ? -5.120 10.695 6.004 1.00 97.69 107 ILE A C 1
ATOM 851 O O . ILE A 1 107 ? -4.239 10.554 5.156 1.00 97.69 107 ILE A O 1
ATOM 855 N N . ALA A 1 108 ? -5.409 11.893 6.519 1.00 96.69 108 ALA A N 1
ATOM 856 C CA . ALA A 1 108 ? -4.694 13.111 6.133 1.00 96.69 108 ALA A CA 1
ATOM 857 C C . ALA A 1 108 ? -3.190 13.045 6.472 1.00 96.69 108 ALA A C 1
ATOM 859 O O . ALA A 1 108 ? -2.356 13.541 5.714 1.00 96.69 108 ALA A O 1
ATOM 860 N N . GLU A 1 109 ? -2.813 12.362 7.552 1.00 97.12 109 GLU A N 1
ATOM 861 C CA . GLU A 1 109 ? -1.413 12.151 7.941 1.00 97.12 109 GLU A CA 1
ATOM 862 C C . GLU A 1 109 ? -0.744 10.961 7.239 1.00 97.12 109 GLU A C 1
ATOM 864 O O . GLU A 1 109 ? 0.445 10.713 7.446 1.00 97.12 109 GLU A O 1
ATOM 869 N N . THR A 1 110 ? -1.467 10.248 6.371 1.00 96.94 110 THR A N 1
ATOM 870 C CA . THR A 1 110 ? -0.955 9.104 5.609 1.00 96.94 110 THR A CA 1
ATOM 871 C C . THR A 1 110 ? -0.754 9.462 4.142 1.00 96.94 110 THR A C 1
ATOM 873 O O . THR A 1 110 ? -1.655 9.968 3.475 1.00 96.94 110 THR A O 1
ATOM 876 N N . LYS A 1 111 ? 0.442 9.195 3.606 1.00 94.38 111 LYS A N 1
ATOM 877 C CA . LYS A 1 111 ? 0.804 9.533 2.224 1.00 94.38 111 LYS A CA 1
ATOM 878 C C . LYS A 1 111 ? 1.583 8.409 1.541 1.00 94.38 111 LYS A C 1
ATOM 880 O O . LYS A 1 111 ? 2.445 7.753 2.136 1.00 94.38 111 LYS A O 1
ATOM 885 N N . ILE A 1 112 ? 1.315 8.222 0.248 1.00 91.00 112 ILE A N 1
ATOM 886 C CA . ILE A 1 112 ? 2.180 7.440 -0.636 1.00 91.00 112 ILE A CA 1
ATOM 887 C C . ILE A 1 112 ? 3.250 8.367 -1.182 1.00 91.00 112 ILE A C 1
ATOM 889 O O . ILE A 1 112 ? 2.936 9.398 -1.767 1.00 91.00 112 ILE A O 1
ATOM 893 N N . HIS A 1 113 ? 4.514 7.999 -1.005 1.00 89.31 113 HIS A N 1
ATOM 894 C CA . HIS A 1 113 ? 5.615 8.766 -1.559 1.00 89.31 113 HIS A CA 1
ATOM 895 C C . HIS A 1 113 ? 6.823 7.868 -1.830 1.00 89.31 113 HIS A C 1
ATOM 897 O O . HIS A 1 113 ? 7.029 6.883 -1.124 1.00 89.31 113 HIS A O 1
ATOM 903 N N . PHE A 1 114 ? 7.613 8.190 -2.854 1.00 84.62 114 PHE A N 1
ATOM 904 C CA . PHE A 1 114 ? 8.818 7.430 -3.212 1.00 84.62 114 PHE A CA 1
ATOM 905 C C . PHE A 1 114 ? 10.019 7.785 -2.324 1.00 84.62 114 PHE A C 1
ATOM 907 O O . PHE A 1 114 ? 10.880 6.944 -2.099 1.00 84.62 114 PHE A O 1
ATOM 914 N N . MET A 1 115 ? 10.062 8.999 -1.763 1.00 87.62 115 MET A N 1
ATOM 915 C CA . MET A 1 115 ? 11.020 9.355 -0.710 1.00 87.62 115 MET A CA 1
ATOM 916 C C . MET A 1 115 ? 10.431 8.966 0.643 1.00 87.62 115 MET A C 1
ATOM 918 O O . MET A 1 115 ? 9.578 9.675 1.184 1.00 87.62 115 MET A O 1
ATOM 922 N N . TYR A 1 116 ? 10.849 7.815 1.158 1.00 92.81 116 TYR A N 1
ATOM 923 C CA . TYR A 1 116 ? 10.443 7.318 2.467 1.00 92.81 116 TYR A CA 1
ATOM 924 C C . TYR A 1 116 ? 11.539 6.455 3.084 1.00 92.81 116 TYR A C 1
ATOM 926 O O . TYR A 1 116 ? 12.355 5.881 2.375 1.00 92.81 116 TYR A O 1
ATOM 934 N N . ALA A 1 117 ? 11.537 6.349 4.406 1.00 93.88 117 ALA A N 1
ATOM 935 C CA . ALA A 1 117 ? 12.362 5.414 5.164 1.00 93.88 117 ALA A CA 1
ATOM 936 C C . ALA A 1 117 ? 11.695 5.162 6.517 1.00 93.88 117 ALA A C 1
ATOM 938 O O . ALA A 1 117 ? 11.023 6.055 7.035 1.00 93.88 117 ALA A O 1
ATOM 939 N N . ASP A 1 118 ? 11.887 3.978 7.098 1.00 95.56 118 ASP A N 1
ATOM 940 C CA . ASP A 1 118 ? 11.361 3.618 8.425 1.00 95.56 118 ASP A CA 1
ATOM 941 C C . ASP A 1 118 ? 9.830 3.776 8.556 1.00 95.56 118 ASP A C 1
ATOM 943 O O . ASP A 1 118 ? 9.312 4.133 9.614 1.00 95.56 118 ASP A O 1
ATOM 947 N N . GLY A 1 119 ? 9.084 3.550 7.468 1.00 95.56 119 GLY A N 1
ATOM 948 C CA . GLY A 1 119 ? 7.627 3.745 7.446 1.00 95.56 119 GLY A CA 1
ATOM 949 C C . GLY A 1 119 ? 7.187 5.217 7.474 1.00 95.56 119 GLY A C 1
ATOM 950 O O . GLY A 1 119 ? 6.015 5.500 7.713 1.00 95.56 119 GLY A O 1
ATOM 951 N N . ILE A 1 120 ? 8.108 6.152 7.220 1.00 97.31 120 ILE A N 1
ATOM 952 C CA . ILE A 1 120 ? 7.873 7.599 7.221 1.00 97.31 120 ILE A CA 1
ATOM 953 C C . ILE A 1 120 ? 8.143 8.154 5.822 1.00 97.31 120 ILE A C 1
ATOM 955 O O . ILE A 1 120 ? 9.257 8.034 5.308 1.00 97.31 120 ILE A O 1
ATOM 959 N N . ALA A 1 121 ? 7.139 8.789 5.222 1.00 95.50 121 ALA A N 1
ATOM 960 C CA . ALA A 1 121 ? 7.263 9.539 3.978 1.00 95.50 121 ALA A CA 1
ATOM 961 C C . ALA A 1 121 ? 7.776 10.959 4.250 1.00 95.50 121 ALA A C 1
ATOM 963 O O . ALA A 1 121 ? 7.307 11.630 5.167 1.00 95.50 121 ALA A O 1
ATOM 964 N N . GLU A 1 122 ? 8.716 11.426 3.431 1.00 95.12 122 GLU A N 1
ATOM 965 C CA . GLU A 1 122 ? 9.214 12.801 3.457 1.00 95.12 122 GLU A CA 1
ATOM 966 C C . GLU A 1 122 ? 8.715 13.540 2.216 1.00 95.12 122 GLU A C 1
ATOM 968 O O . GLU A 1 122 ? 9.031 13.149 1.089 1.00 95.12 122 GLU A O 1
ATOM 973 N N . ILE A 1 123 ? 7.923 14.597 2.415 1.00 93.38 123 ILE A N 1
ATOM 974 C CA . ILE A 1 123 ? 7.293 15.326 1.312 1.00 93.38 123 ILE A CA 1
ATOM 975 C C . ILE A 1 123 ? 7.877 16.728 1.196 1.00 93.38 123 ILE A C 1
ATOM 977 O O . ILE A 1 123 ? 7.961 17.491 2.160 1.00 93.38 123 ILE A O 1
ATOM 981 N N . HIS A 1 124 ? 8.215 17.079 -0.041 1.00 91.62 124 HIS A N 1
ATOM 982 C CA . HIS A 1 124 ? 8.588 18.422 -0.458 1.00 91.62 124 HIS A CA 1
ATOM 983 C C . HIS A 1 124 ? 7.631 18.881 -1.551 1.00 91.62 124 HIS A C 1
ATOM 985 O O . HIS A 1 124 ? 7.189 18.084 -2.376 1.00 91.62 124 HIS A O 1
ATOM 991 N N . ASP A 1 125 ? 7.325 20.174 -1.574 1.00 88.62 125 ASP A N 1
ATOM 992 C CA . ASP A 1 125 ? 6.622 20.786 -2.693 1.00 88.62 125 ASP A CA 1
ATOM 993 C C . ASP A 1 125 ? 7.413 20.577 -3.980 1.00 88.62 125 ASP A C 1
ATOM 995 O O . ASP A 1 125 ? 8.592 20.933 -4.048 1.00 88.62 125 ASP A O 1
ATOM 999 N N . PHE A 1 126 ? 6.772 20.054 -5.017 1.00 80.50 126 PHE A N 1
ATOM 1000 C CA . PHE A 1 126 ? 7.457 19.847 -6.285 1.00 80.50 126 PHE A CA 1
ATOM 1001 C C . PHE A 1 126 ? 7.903 21.172 -6.931 1.00 80.50 126 PHE A C 1
ATOM 1003 O O . PHE A 1 126 ? 9.005 21.254 -7.475 1.00 80.50 126 PHE A O 1
ATOM 1010 N N . PHE A 1 127 ? 7.081 22.224 -6.844 1.00 83.25 127 PHE A N 1
ATOM 1011 C CA . PHE A 1 127 ? 7.345 23.503 -7.506 1.00 83.25 127 PHE A CA 1
ATOM 1012 C C . PHE A 1 127 ? 8.258 24.399 -6.678 1.00 83.25 127 PHE A C 1
ATOM 1014 O O . PHE A 1 127 ? 9.223 24.957 -7.200 1.00 83.25 127 PHE A O 1
ATOM 1021 N N . THR A 1 128 ? 7.969 24.542 -5.385 1.00 90.56 128 THR A N 1
ATOM 1022 C CA . THR A 1 128 ? 8.715 25.456 -4.511 1.00 90.56 128 THR A CA 1
ATOM 1023 C C . THR A 1 128 ? 9.897 24.792 -3.819 1.00 90.56 128 THR A C 1
ATOM 1025 O O . THR A 1 128 ? 10.700 25.495 -3.210 1.00 90.56 128 THR A O 1
ATOM 1028 N N . ARG A 1 129 ? 10.021 23.457 -3.893 1.00 87.12 129 ARG A N 1
ATOM 1029 C CA . ARG A 1 129 ? 11.034 22.655 -3.178 1.00 87.12 129 ARG A CA 1
ATOM 1030 C C . ARG A 1 129 ? 11.024 22.875 -1.666 1.00 87.12 129 ARG A C 1
ATOM 1032 O O . ARG A 1 129 ? 12.044 22.715 -1.002 1.00 87.12 129 ARG A O 1
ATOM 1039 N N . THR A 1 130 ? 9.885 23.291 -1.120 1.00 94.00 130 THR A N 1
ATOM 1040 C CA . THR A 1 130 ? 9.749 23.546 0.313 1.00 94.00 130 THR A CA 1
ATOM 1041 C C . THR A 1 130 ? 9.343 22.268 1.020 1.00 94.00 130 THR A C 1
ATOM 1043 O O . THR A 1 130 ? 8.430 21.572 0.581 1.00 94.00 130 THR A O 1
ATOM 1046 N N . PHE A 1 131 ? 10.001 21.975 2.135 1.00 94.81 131 PHE A N 1
ATOM 1047 C CA . PHE A 1 131 ? 9.640 20.855 2.991 1.00 94.81 131 PHE A CA 1
ATOM 1048 C C . PHE A 1 131 ? 8.211 21.025 3.537 1.00 94.81 131 PHE A C 1
ATOM 1050 O O . PHE A 1 131 ? 7.867 22.094 4.047 1.00 94.81 131 PHE A O 1
ATOM 1057 N N . LYS A 1 132 ? 7.375 19.988 3.404 1.00 94.88 132 LYS A N 1
ATOM 1058 C CA . LYS A 1 132 ? 5.953 19.994 3.807 1.00 94.88 132 LYS A CA 1
ATOM 1059 C C . LYS A 1 132 ? 5.666 19.185 5.067 1.00 94.88 132 LYS A C 1
ATOM 1061 O O . LYS A 1 132 ? 4.564 19.293 5.596 1.00 94.88 132 LYS A O 1
ATOM 1066 N N . GLY A 1 133 ? 6.626 18.388 5.525 1.00 96.56 133 GLY A N 1
ATOM 1067 C CA . GLY A 1 133 ? 6.490 17.555 6.712 1.00 96.56 133 GLY A CA 1
ATOM 1068 C C . GLY A 1 133 ? 6.839 16.093 6.455 1.00 96.56 133 GLY A C 1
ATOM 1069 O O . GLY A 1 133 ? 7.020 15.646 5.317 1.00 96.56 133 GLY A O 1
ATOM 1070 N N . PHE A 1 134 ? 6.924 15.356 7.554 1.00 97.81 134 PHE A N 1
ATOM 1071 C CA . PHE A 1 134 ? 6.938 13.906 7.561 1.00 97.81 134 PHE A CA 1
ATOM 1072 C C . PHE A 1 134 ? 5.510 13.385 7.722 1.00 97.81 134 PHE A C 1
ATOM 1074 O O . PHE A 1 134 ? 4.689 13.985 8.414 1.00 97.81 134 PHE A O 1
ATOM 1081 N N . PHE A 1 135 ? 5.224 12.267 7.070 1.00 97.75 135 PHE A N 1
ATOM 1082 C CA . PHE A 1 135 ? 3.908 11.639 7.035 1.00 97.75 135 PHE A CA 1
ATOM 1083 C C . PHE A 1 135 ? 4.051 10.139 7.270 1.00 97.75 135 PHE A C 1
ATOM 1085 O O . PHE A 1 135 ? 5.107 9.552 7.018 1.00 97.75 135 PHE A O 1
ATOM 1092 N N . ILE A 1 136 ? 2.974 9.501 7.707 1.00 97.75 136 ILE A N 1
ATOM 1093 C CA . ILE A 1 136 ? 2.875 8.046 7.760 1.00 97.75 136 ILE A CA 1
ATOM 1094 C C . ILE A 1 136 ? 2.960 7.526 6.323 1.00 97.75 136 ILE A C 1
ATOM 1096 O O . ILE A 1 136 ? 2.224 7.980 5.444 1.00 97.75 136 ILE A O 1
ATOM 1100 N N . ARG A 1 137 ? 3.854 6.574 6.046 1.00 96.06 137 ARG A N 1
ATOM 1101 C CA . ARG A 1 137 ? 3.911 5.948 4.722 1.00 96.06 137 ARG A CA 1
ATOM 1102 C C . ARG A 1 137 ? 2.773 4.939 4.582 1.00 96.06 137 ARG A C 1
ATOM 1104 O O . ARG A 1 137 ? 2.719 3.976 5.339 1.00 96.06 137 ARG A O 1
ATOM 1111 N N . GLY A 1 138 ? 1.917 5.099 3.573 1.00 95.12 138 GLY A N 1
ATOM 1112 C CA . GLY A 1 138 ? 0.869 4.109 3.312 1.00 95.12 138 GLY A CA 1
ATOM 1113 C C . GLY A 1 138 ? -0.101 4.473 2.195 1.00 95.12 138 GLY A C 1
ATOM 1114 O O . GLY A 1 138 ? -0.182 5.632 1.791 1.00 95.12 138 GLY A O 1
ATOM 1115 N N . ALA A 1 139 ? -0.821 3.469 1.687 1.00 93.38 139 ALA A N 1
ATOM 1116 C CA . ALA A 1 139 ? -1.836 3.624 0.649 1.00 93.38 139 ALA A CA 1
ATOM 1117 C C . ALA A 1 139 ? -3.235 3.781 1.244 1.00 93.38 139 ALA A C 1
ATOM 1119 O O . ALA A 1 139 ? -3.877 2.801 1.609 1.00 93.38 139 ALA A O 1
ATOM 1120 N N . ILE A 1 140 ? -3.727 5.018 1.303 1.00 94.69 140 ILE A N 1
ATOM 1121 C CA . ILE A 1 140 ? -5.006 5.355 1.950 1.00 94.69 140 ILE A CA 1
ATOM 1122 C C . ILE A 1 140 ? -6.212 4.625 1.345 1.00 94.69 140 ILE A C 1
ATOM 1124 O O . ILE A 1 140 ? -7.127 4.228 2.053 1.00 94.69 140 ILE A O 1
ATOM 1128 N N . PHE A 1 141 ? -6.177 4.354 0.041 1.00 94.31 141 PHE A N 1
ATOM 1129 C CA . PHE A 1 141 ? -7.216 3.612 -0.673 1.00 94.31 141 PHE A CA 1
ATOM 1130 C C . PHE A 1 141 ? -7.206 2.102 -0.373 1.00 94.31 141 PHE A C 1
ATOM 1132 O O . PHE A 1 141 ? -8.047 1.362 -0.876 1.00 94.31 141 PHE A O 1
ATOM 1139 N N . ARG A 1 142 ? -6.255 1.634 0.441 1.00 94.62 142 ARG A N 1
ATOM 1140 C CA . ARG A 1 142 ? -6.142 0.264 0.960 1.00 94.62 142 ARG A CA 1
ATOM 1141 C C . ARG A 1 142 ? -6.212 0.231 2.484 1.00 94.62 142 ARG A C 1
ATOM 1143 O O . ARG A 1 142 ? -5.602 -0.645 3.095 1.00 94.62 142 ARG A O 1
ATOM 1150 N N . ALA A 1 143 ? -6.888 1.205 3.094 1.00 97.19 143 ALA A N 1
ATOM 1151 C CA . ALA A 1 143 ? -7.130 1.213 4.530 1.00 97.19 143 ALA A CA 1
ATOM 1152 C C . ALA A 1 143 ? -7.848 -0.081 4.945 1.00 97.19 143 ALA A C 1
ATOM 1154 O O . ALA A 1 143 ? -9.026 -0.282 4.632 1.00 97.19 143 ALA A O 1
ATOM 1155 N N . ASP A 1 144 ? -7.093 -0.947 5.620 1.00 96.62 144 ASP A N 1
ATOM 1156 C CA . ASP A 1 144 ? -7.528 -2.214 6.188 1.00 96.62 144 ASP A CA 1
ATOM 1157 C C . ASP A 1 144 ? -7.548 -2.070 7.706 1.00 96.62 144 ASP A C 1
ATOM 1159 O O . ASP A 1 144 ? -6.500 -2.041 8.358 1.00 96.62 144 ASP A O 1
ATOM 1163 N N . ILE A 1 145 ? -8.751 -1.903 8.253 1.00 98.50 145 ILE A N 1
ATOM 1164 C CA . ILE A 1 145 ? -8.942 -1.652 9.677 1.00 98.50 145 ILE A CA 1
ATOM 1165 C C . ILE A 1 145 ? -9.195 -2.973 10.383 1.00 98.50 145 ILE A C 1
ATOM 1167 O O . ILE A 1 145 ? -10.226 -3.608 10.173 1.00 98.50 145 ILE A O 1
ATOM 1171 N N . TYR A 1 146 ? -8.295 -3.337 11.288 1.00 98.56 146 TYR A N 1
ATOM 1172 C CA . TYR A 1 146 ? -8.476 -4.424 12.232 1.00 98.56 146 TYR A CA 1
ATOM 1173 C C . TYR A 1 146 ? -8.774 -3.873 13.627 1.00 98.56 146 TYR A C 1
ATOM 1175 O O . TYR A 1 146 ? -7.930 -3.235 14.258 1.00 98.56 146 TYR A O 1
ATOM 1183 N N . SER A 1 147 ? -9.984 -4.127 14.116 1.00 98.44 147 SER A N 1
ATOM 1184 C CA . SER A 1 147 ? -10.496 -3.602 15.378 1.00 98.44 147 SER A CA 1
ATOM 1185 C C . SER A 1 147 ? -11.156 -4.691 16.222 1.00 98.44 147 SER A C 1
ATOM 1187 O O . SER A 1 147 ? -11.583 -5.738 15.726 1.00 98.44 147 SER A O 1
ATOM 1189 N N . PHE A 1 148 ? -11.204 -4.474 17.535 1.00 97.50 148 PHE A N 1
ATOM 1190 C CA . PHE A 1 148 ? -11.763 -5.437 18.476 1.00 97.50 148 PHE A CA 1
ATOM 1191 C C . PHE A 1 148 ? -12.304 -4.756 19.737 1.00 97.50 148 PHE A C 1
ATOM 1193 O O . PHE A 1 148 ? -11.737 -3.778 20.220 1.00 97.50 148 PHE A O 1
ATOM 1200 N N . GLY A 1 149 ? -13.416 -5.266 20.270 1.00 97.25 149 GLY A N 1
ATOM 1201 C CA . GLY A 1 149 ? -14.063 -4.694 21.452 1.00 97.25 149 GLY A CA 1
ATOM 1202 C C . GLY A 1 149 ? -14.481 -3.239 21.232 1.00 97.25 149 GLY A C 1
ATOM 1203 O O . GLY A 1 149 ? -15.089 -2.910 20.212 1.00 97.25 149 GLY A O 1
ATOM 1204 N N . LYS A 1 150 ? -14.105 -2.336 22.147 1.00 97.88 150 LYS A N 1
ATOM 1205 C CA . LYS A 1 150 ? -14.483 -0.909 22.068 1.00 97.88 150 LYS A CA 1
ATOM 1206 C C . LYS A 1 150 ? -14.062 -0.221 20.764 1.00 97.88 150 LYS A C 1
ATOM 1208 O O . LYS A 1 150 ? -14.765 0.667 20.280 1.00 97.88 150 LYS A O 1
ATOM 1213 N N . SER A 1 151 ? -12.933 -0.622 20.180 1.00 98.38 151 SER A N 1
ATOM 1214 C CA . SER A 1 151 ? -12.481 -0.050 18.911 1.00 98.38 151 SER A CA 1
ATOM 1215 C C . SER A 1 151 ? -13.288 -0.566 17.715 1.00 98.38 151 SER A C 1
ATOM 1217 O O . SER A 1 151 ? -13.513 0.171 16.752 1.00 98.38 151 SER A O 1
ATOM 1219 N N . ALA A 1 152 ? -13.791 -1.804 17.789 1.00 98.38 152 ALA A N 1
ATOM 1220 C CA . ALA A 1 152 ? -14.728 -2.340 16.806 1.00 98.38 152 ALA A CA 1
ATOM 1221 C C . ALA A 1 152 ? -16.080 -1.631 16.898 1.00 98.38 152 ALA A C 1
ATOM 1223 O O . ALA A 1 152 ? -16.641 -1.262 15.868 1.00 98.38 152 ALA A O 1
ATOM 1224 N N . ASP A 1 153 ? -16.557 -1.344 18.111 1.00 98.31 153 ASP A N 1
ATOM 1225 C CA . ASP A 1 153 ? -17.787 -0.575 18.317 1.00 98.31 153 ASP A CA 1
ATOM 1226 C C . ASP A 1 153 ? -17.691 0.835 17.715 1.00 98.31 153 ASP A C 1
ATOM 1228 O O . ASP A 1 153 ? -18.660 1.334 17.137 1.00 98.31 153 ASP A O 1
ATOM 1232 N N . TYR A 1 154 ? -16.517 1.473 17.805 1.00 98.31 154 TYR A N 1
ATOM 1233 C CA . TYR A 1 154 ? -16.247 2.733 17.113 1.00 98.31 154 TYR A CA 1
ATOM 1234 C C . TYR A 1 154 ? -16.366 2.579 15.592 1.00 98.31 154 TYR A C 1
ATOM 1236 O O . TYR A 1 154 ? -17.057 3.382 14.960 1.00 98.31 154 TYR A O 1
ATOM 1244 N N . CYS A 1 155 ? -15.746 1.547 15.007 1.00 98.38 155 CYS A N 1
ATOM 1245 C CA . CYS A 1 155 ? -15.813 1.293 13.564 1.00 98.38 155 CYS A CA 1
ATOM 1246 C C . CYS A 1 155 ? -17.260 1.070 13.105 1.00 98.38 155 CYS A C 1
ATOM 1248 O O . CYS A 1 155 ? -17.714 1.703 12.153 1.00 98.38 155 CYS A O 1
ATOM 1250 N N . ALA A 1 156 ? -18.000 0.236 13.835 1.00 97.88 156 ALA A N 1
ATOM 1251 C CA . ALA A 1 156 ? -19.379 -0.129 13.538 1.00 97.88 156 ALA A CA 1
ATOM 1252 C C . ALA A 1 156 ? -20.351 1.062 13.580 1.00 97.88 156 ALA A C 1
ATOM 1254 O O . ALA A 1 156 ? -21.345 1.060 12.858 1.00 97.88 156 ALA A O 1
ATOM 1255 N N . LYS A 1 157 ? -20.068 2.079 14.404 1.00 96.81 157 LYS A N 1
ATOM 1256 C CA . LYS A 1 157 ? -20.878 3.304 14.519 1.00 96.81 157 LYS A CA 1
ATOM 1257 C C . LYS A 1 157 ? -20.450 4.419 13.568 1.00 96.81 157 LYS A C 1
ATOM 1259 O O . LYS A 1 157 ? -21.282 5.226 13.169 1.00 96.81 157 LYS A O 1
ATOM 1264 N N . ASN A 1 158 ? -19.154 4.524 13.270 1.00 96.75 158 ASN A N 1
ATOM 1265 C CA . ASN A 1 158 ? -18.601 5.731 12.652 1.00 96.75 158 ASN A CA 1
ATOM 1266 C C . ASN A 1 158 ? -18.009 5.515 11.262 1.00 96.75 158 ASN A C 1
ATOM 1268 O O . ASN A 1 158 ? -17.927 6.488 10.520 1.00 96.75 158 ASN A O 1
ATOM 1272 N N . LEU A 1 159 ? -17.589 4.299 10.906 1.00 97.56 159 LEU A N 1
ATOM 1273 C CA . LEU A 1 159 ? -16.792 4.063 9.695 1.00 97.56 159 LEU A CA 1
ATOM 1274 C C . LEU A 1 159 ? -17.519 3.270 8.602 1.00 97.56 159 LEU A C 1
ATOM 1276 O O . LEU A 1 159 ? -17.056 3.249 7.467 1.00 97.56 159 LEU A O 1
ATOM 1280 N N . LEU A 1 160 ? -18.683 2.678 8.889 1.00 97.75 160 LEU A N 1
ATOM 1281 C CA . LEU A 1 160 ? -19.505 1.965 7.894 1.00 97.75 160 LEU A CA 1
ATOM 1282 C C . LEU A 1 160 ? -20.413 2.914 7.083 1.00 97.75 160 LEU A C 1
ATOM 1284 O O . LEU A 1 160 ? -21.553 2.592 6.738 1.00 97.75 160 LEU A O 1
ATOM 1288 N N . LYS A 1 161 ? -19.904 4.113 6.792 1.00 97.25 161 LYS A N 1
ATOM 1289 C CA . LYS A 1 161 ? -20.584 5.218 6.105 1.00 97.25 161 LYS A CA 1
ATOM 1290 C C . LYS A 1 161 ? -19.592 5.953 5.204 1.00 97.25 161 LYS A C 1
ATOM 1292 O O . LYS A 1 161 ? -18.386 5.764 5.325 1.00 97.25 161 LYS A O 1
ATOM 1297 N N . LYS A 1 162 ? -20.093 6.818 4.321 1.00 97.19 162 LYS A N 1
ATOM 1298 C CA . LYS A 1 162 ? -19.232 7.688 3.511 1.00 97.19 162 LYS A CA 1
ATOM 1299 C C . LYS A 1 162 ? -18.421 8.632 4.409 1.00 97.19 162 LYS A C 1
ATOM 1301 O O . LYS A 1 162 ? -18.996 9.307 5.264 1.00 97.19 162 LYS A O 1
ATOM 1306 N N . SER A 1 163 ? -17.117 8.727 4.163 1.00 96.19 163 SER A N 1
ATOM 1307 C CA . SER A 1 163 ? -16.228 9.713 4.783 1.00 96.19 163 SER A CA 1
ATOM 1308 C C . SER A 1 163 ? -15.481 10.500 3.712 1.00 96.19 163 SER A C 1
ATOM 1310 O O . SER A 1 163 ? -14.815 9.913 2.865 1.00 96.19 163 SER A O 1
ATOM 1312 N N . ASP A 1 164 ? -15.571 11.827 3.761 1.00 96.81 164 ASP A N 1
ATOM 1313 C CA . ASP A 1 164 ? -14.828 12.732 2.880 1.00 96.81 164 ASP A CA 1
ATOM 1314 C C . ASP A 1 164 ? -13.623 13.327 3.631 1.00 96.81 164 ASP A C 1
ATOM 1316 O O . ASP A 1 164 ? -13.697 13.593 4.831 1.00 96.81 164 ASP A O 1
ATOM 1320 N N . GLY A 1 165 ? -12.508 13.536 2.933 1.00 95.69 165 GLY A N 1
ATOM 1321 C CA . GLY A 1 165 ? -11.265 14.038 3.519 1.00 95.69 165 GLY A CA 1
ATOM 1322 C C . GLY A 1 165 ? -10.193 14.327 2.471 1.00 95.69 165 GLY A C 1
ATOM 1323 O O . GLY A 1 165 ? -10.496 14.505 1.292 1.00 95.69 165 GLY A O 1
ATOM 1324 N N . GLU A 1 166 ? -8.930 14.396 2.892 1.00 94.06 166 GLU A N 1
ATOM 1325 C CA . GLU A 1 166 ? -7.798 14.532 1.970 1.00 94.06 166 GLU A CA 1
ATOM 1326 C C . GLU A 1 166 ? -7.459 13.169 1.344 1.00 94.06 166 GLU A C 1
ATOM 1328 O O . GLU A 1 166 ? -7.025 12.247 2.033 1.00 94.06 166 GLU A O 1
ATOM 1333 N N . TYR A 1 167 ? -7.655 13.049 0.032 1.00 92.31 167 TYR A N 1
ATOM 1334 C CA . TYR A 1 167 ? -7.307 11.875 -0.767 1.00 92.31 167 TYR A CA 1
ATOM 1335 C C . TYR A 1 167 ? -5.945 12.062 -1.476 1.00 92.31 167 TYR A C 1
ATOM 1337 O O . TYR A 1 167 ? -5.163 12.937 -1.112 1.00 92.31 167 TYR A O 1
ATOM 1345 N N . LEU A 1 168 ? -5.626 11.245 -2.491 1.00 86.06 168 LEU A N 1
ATOM 1346 C CA . LEU A 1 168 ? -4.309 11.236 -3.158 1.00 86.06 168 LEU A CA 1
ATOM 1347 C C . LEU A 1 168 ? -3.898 12.580 -3.785 1.00 86.06 168 LEU A C 1
ATOM 1349 O O . LEU A 1 168 ? -2.734 12.961 -3.695 1.00 86.06 168 LEU A O 1
ATOM 1353 N N . TRP A 1 169 ? -4.833 13.285 -4.428 1.00 83.75 169 TRP A N 1
ATOM 1354 C CA . TRP A 1 169 ? -4.541 14.505 -5.201 1.00 83.75 169 TRP A CA 1
ATOM 1355 C C . TRP A 1 169 ? -5.406 15.702 -4.793 1.00 83.75 169 TRP A C 1
ATOM 1357 O O . TRP A 1 169 ? -5.537 16.667 -5.544 1.00 83.75 169 TRP A O 1
ATOM 1367 N N . GLY A 1 170 ? -6.023 15.635 -3.614 1.00 88.88 170 GLY A N 1
ATOM 1368 C CA . GLY A 1 170 ? -6.935 16.658 -3.116 1.00 88.88 170 GLY A CA 1
ATOM 1369 C C . GLY A 1 170 ? -8.121 16.059 -2.365 1.00 88.88 170 GLY A C 1
ATOM 1370 O O . GLY A 1 170 ? -8.092 14.879 -2.020 1.00 88.88 170 GLY A O 1
ATOM 1371 N N . PRO A 1 171 ? -9.165 16.859 -2.098 1.00 94.06 171 PRO A N 1
ATOM 1372 C CA . PRO A 1 171 ? -10.356 16.389 -1.404 1.00 94.06 171 PRO A CA 1
ATOM 1373 C C . PRO A 1 171 ? -11.035 15.235 -2.148 1.00 94.06 171 PRO A C 1
ATOM 1375 O O . PRO A 1 171 ? -11.185 15.280 -3.369 1.00 94.06 171 PRO A O 1
ATOM 1378 N N . GLY A 1 172 ? -11.475 14.220 -1.413 1.00 95.12 172 GLY A N 1
ATOM 1379 C CA . GLY A 1 172 ? -12.155 13.062 -1.977 1.00 95.12 172 GLY A CA 1
ATOM 1380 C C . GLY A 1 172 ? -12.707 12.133 -0.906 1.00 95.12 172 GLY A C 1
ATOM 1381 O O . GLY A 1 172 ? -12.612 12.406 0.290 1.00 95.12 172 GLY A O 1
ATOM 1382 N N . GLU A 1 173 ? -13.284 11.022 -1.352 1.00 95.62 173 GLU A N 1
ATOM 1383 C CA . GLU A 1 173 ? -13.819 10.008 -0.452 1.00 95.62 173 GLU A CA 1
ATOM 1384 C C . GLU A 1 173 ? -12.696 9.110 0.092 1.00 95.62 173 GLU A C 1
ATOM 1386 O O . GLU A 1 173 ? -11.973 8.467 -0.669 1.00 95.62 173 GLU A O 1
ATOM 1391 N N . ILE A 1 174 ? -12.575 9.060 1.418 1.00 96.62 174 ILE A N 1
ATOM 1392 C CA . ILE A 1 174 ? -11.540 8.340 2.176 1.00 96.62 174 ILE A CA 1
ATOM 1393 C C . ILE A 1 174 ? -12.093 7.127 2.940 1.00 96.62 174 ILE A C 1
ATOM 1395 O O . ILE A 1 174 ? -11.401 6.567 3.790 1.00 96.62 174 ILE A O 1
ATOM 1399 N N . THR A 1 175 ? -13.347 6.746 2.691 1.00 97.31 175 THR A N 1
ATOM 1400 C CA . THR A 1 175 ? -14.014 5.587 3.305 1.00 97.31 175 THR A CA 1
ATOM 1401 C C . THR A 1 175 ? -13.096 4.350 3.299 1.00 97.31 175 THR A C 1
ATOM 1403 O O . THR A 1 175 ? -12.451 4.087 2.280 1.00 97.31 175 THR A O 1
ATOM 1406 N N . PRO A 1 176 ? -12.990 3.583 4.401 1.00 97.31 176 PRO A N 1
ATOM 1407 C CA . PRO A 1 176 ? -12.127 2.407 4.434 1.00 97.31 176 PRO A CA 1
ATOM 1408 C C . PRO A 1 176 ? -12.572 1.358 3.412 1.00 97.31 176 PRO A C 1
ATOM 1410 O O . PRO A 1 176 ? -13.763 1.182 3.151 1.00 97.31 176 PRO A O 1
ATOM 1413 N N . ALA A 1 177 ? -11.606 0.635 2.845 1.00 97.00 177 ALA A N 1
ATOM 1414 C CA . ALA A 1 177 ? -11.897 -0.456 1.917 1.00 97.00 177 ALA A CA 1
ATOM 1415 C C . ALA A 1 177 ? -12.367 -1.717 2.661 1.00 97.00 177 ALA A C 1
ATOM 1417 O O . ALA A 1 177 ? -13.184 -2.478 2.142 1.00 97.00 177 ALA A O 1
ATOM 1418 N N . MET A 1 178 ? -11.845 -1.921 3.875 1.00 97.62 178 MET A N 1
ATOM 1419 C CA . MET A 1 178 ? -12.071 -3.112 4.684 1.00 97.62 178 MET A CA 1
ATOM 1420 C C . MET A 1 178 ? -12.182 -2.773 6.179 1.00 97.62 178 MET A C 1
ATOM 1422 O O . MET A 1 178 ? -11.361 -2.032 6.724 1.00 97.62 178 MET A O 1
ATOM 1426 N N . CYS A 1 179 ? -13.153 -3.387 6.860 1.00 98.38 179 CYS A N 1
ATOM 1427 C CA . CYS A 1 179 ? -13.256 -3.405 8.319 1.00 98.38 179 CYS A CA 1
ATOM 1428 C C . CYS A 1 179 ? -13.358 -4.843 8.851 1.00 98.38 179 CYS A C 1
ATOM 1430 O O . CYS A 1 179 ? -14.375 -5.523 8.695 1.00 98.38 179 CYS A O 1
ATOM 1432 N N . SER A 1 180 ? -12.305 -5.295 9.526 1.00 98.31 180 SER A N 1
ATOM 1433 C CA . SER A 1 180 ? -12.259 -6.537 10.295 1.00 98.31 180 SER A CA 1
ATOM 1434 C C . SER A 1 180 ? -12.587 -6.242 11.759 1.00 98.31 180 SER A C 1
ATOM 1436 O O . SER A 1 180 ? -11.798 -5.598 12.446 1.00 98.31 180 SER A O 1
ATOM 1438 N N . MET A 1 181 ? -13.745 -6.697 12.239 1.00 98.31 181 MET A N 1
ATOM 1439 C CA . MET A 1 181 ? -14.300 -6.344 13.551 1.00 98.31 181 MET A CA 1
ATOM 1440 C C . MET A 1 181 ? -14.538 -7.587 14.411 1.00 98.31 181 MET A C 1
ATOM 1442 O O . MET A 1 181 ? -15.309 -8.477 14.038 1.00 98.31 181 MET A O 1
ATOM 1446 N N . GLU A 1 182 ? -13.928 -7.623 15.597 1.00 97.56 182 GLU A N 1
ATOM 1447 C CA . GLU A 1 182 ? -14.155 -8.677 16.597 1.00 97.56 182 GLU A CA 1
ATOM 1448 C C . GLU A 1 182 ? -14.845 -8.154 17.859 1.00 97.56 182 GLU A C 1
ATOM 1450 O O . GLU A 1 182 ? -14.590 -7.032 18.294 1.00 97.56 182 GLU A O 1
ATOM 1455 N N . ARG A 1 183 ? -15.617 -9.016 18.529 1.00 96.19 183 ARG A N 1
ATOM 1456 C CA . ARG A 1 183 ? -16.190 -8.752 19.865 1.00 96.19 183 ARG A CA 1
ATOM 1457 C C . ARG A 1 183 ? -16.973 -7.434 19.956 1.00 96.19 183 ARG A C 1
ATOM 1459 O O . ARG A 1 183 ? -16.811 -6.683 20.915 1.00 96.19 183 ARG A O 1
ATOM 1466 N N . LEU A 1 184 ? -17.807 -7.158 18.963 1.00 97.56 184 LEU A N 1
ATOM 1467 C CA . LEU A 1 184 ? -18.743 -6.040 18.989 1.00 97.56 184 LEU A CA 1
ATOM 1468 C C . LEU A 1 184 ? -19.710 -6.178 20.170 1.00 97.56 184 LEU A C 1
ATOM 1470 O O . LEU A 1 184 ? -20.191 -7.270 20.479 1.00 97.56 184 LEU A O 1
ATOM 1474 N N . SER A 1 185 ? -20.016 -5.050 20.801 1.00 96.88 185 SER A N 1
ATOM 1475 C CA . SER A 1 185 ? -21.029 -4.920 21.851 1.00 96.88 185 SER A CA 1
ATOM 1476 C C . SER A 1 185 ? -22.207 -4.036 21.433 1.00 96.88 185 SER A C 1
ATOM 1478 O O . SER A 1 185 ? -23.206 -3.933 22.147 1.00 96.88 185 SER A O 1
ATOM 1480 N N . VAL A 1 186 ? -22.110 -3.408 20.258 1.00 96.69 186 VAL A N 1
ATOM 1481 C CA . VAL A 1 186 ? -23.113 -2.493 19.712 1.00 96.69 186 VAL A CA 1
ATOM 1482 C C . VAL A 1 186 ? -23.617 -2.987 18.368 1.00 96.69 186 VAL A C 1
ATOM 1484 O O . VAL A 1 186 ? -22.895 -3.643 17.619 1.00 96.69 186 VAL A O 1
ATOM 1487 N N . GLN A 1 187 ? -24.858 -2.633 18.040 1.00 96.94 187 GLN A N 1
ATOM 1488 C CA . GLN A 1 187 ? -25.386 -2.884 16.708 1.00 96.94 187 GLN A CA 1
ATOM 1489 C C . GLN A 1 187 ? -24.703 -1.944 15.692 1.00 96.94 187 GLN A C 1
ATOM 1491 O O . GLN A 1 187 ? -24.714 -0.729 15.908 1.00 96.94 187 GLN A O 1
ATOM 1496 N N . PRO A 1 188 ? -24.117 -2.478 14.606 1.00 97.31 188 PRO A N 1
ATOM 1497 C CA . PRO A 1 188 ? -23.543 -1.675 13.531 1.00 97.31 188 PRO A CA 1
ATOM 1498 C C . PRO A 1 188 ? -24.570 -0.777 12.833 1.00 97.31 188 PRO A C 1
ATOM 1500 O O . PRO A 1 188 ? -25.684 -1.219 12.549 1.00 97.31 188 PRO A O 1
ATOM 1503 N N . ASP A 1 189 ? -24.165 0.451 12.498 1.00 95.94 189 ASP A N 1
ATOM 1504 C CA . ASP A 1 189 ? -24.923 1.388 11.658 1.00 95.94 189 ASP A CA 1
ATOM 1505 C C . ASP A 1 189 ? -24.360 1.375 10.230 1.00 95.94 189 ASP A C 1
ATOM 1507 O O . ASP A 1 189 ? -23.495 2.169 9.857 1.00 95.94 189 ASP A O 1
ATOM 1511 N N . VAL A 1 190 ? -24.803 0.400 9.435 1.00 97.56 190 VAL A N 1
ATOM 1512 C CA . VAL A 1 190 ? -24.315 0.198 8.065 1.00 97.56 190 VAL A CA 1
ATOM 1513 C C . VAL A 1 190 ? -25.052 1.126 7.097 1.00 97.56 190 VAL A C 1
ATOM 1515 O O . VAL A 1 190 ? -26.193 0.861 6.715 1.00 97.56 190 VAL A O 1
ATOM 1518 N N . GLN A 1 191 ? -24.377 2.179 6.635 1.00 97.50 191 GLN A N 1
ATOM 1519 C CA . GLN A 1 191 ? -24.904 3.113 5.629 1.00 97.50 191 GLN A CA 1
ATOM 1520 C C . GLN A 1 191 ? -24.346 2.836 4.226 1.00 97.50 191 GLN A C 1
ATOM 1522 O O . GLN A 1 191 ? -25.042 3.050 3.232 1.00 97.50 191 GLN A O 1
ATOM 1527 N N . ARG A 1 192 ? -23.114 2.315 4.131 1.00 96.38 192 ARG A N 1
ATOM 1528 C CA . ARG A 1 192 ? -22.524 1.800 2.885 1.00 96.38 192 ARG A CA 1
ATOM 1529 C C . ARG A 1 192 ? -22.427 0.281 2.922 1.00 96.38 192 ARG A C 1
ATOM 1531 O O . ARG A 1 192 ? -21.867 -0.284 3.852 1.00 96.38 192 ARG A O 1
ATOM 1538 N N . LYS A 1 193 ? -22.966 -0.370 1.890 1.00 97.06 193 LYS A N 1
ATOM 1539 C CA . LYS A 1 193 ? -23.077 -1.836 1.809 1.00 97.06 193 LYS A CA 1
ATOM 1540 C C . LYS A 1 193 ? -21.925 -2.512 1.080 1.00 97.06 193 LYS A C 1
ATOM 1542 O O . LYS A 1 193 ? -21.796 -3.727 1.164 1.00 97.06 193 LYS A O 1
ATOM 1547 N N . ASP A 1 194 ? -21.119 -1.755 0.358 1.00 96.81 194 ASP A N 1
ATOM 1548 C CA . ASP A 1 194 ? -20.039 -2.288 -0.462 1.00 96.81 194 ASP A CA 1
ATOM 1549 C C . ASP A 1 194 ? -18.691 -2.348 0.271 1.00 96.81 194 ASP A C 1
ATOM 1551 O O . ASP A 1 194 ? -17.825 -3.122 -0.141 1.00 96.81 194 ASP A O 1
ATOM 1555 N N . ILE A 1 195 ? -18.541 -1.615 1.389 1.00 97.69 195 ILE A N 1
ATOM 1556 C CA . ILE A 1 195 ? -17.410 -1.762 2.323 1.00 97.69 195 ILE A CA 1
ATOM 1557 C C . ILE A 1 195 ? -17.285 -3.238 2.705 1.00 97.69 195 ILE A C 1
ATOM 1559 O O . ILE A 1 195 ? -18.264 -3.867 3.117 1.00 97.69 195 ILE A O 1
ATOM 1563 N N . ALA A 1 196 ? -16.079 -3.791 2.580 1.00 98.12 196 ALA A N 1
ATOM 1564 C CA . ALA A 1 196 ? -15.844 -5.180 2.926 1.00 98.12 196 ALA A CA 1
ATOM 1565 C C . ALA A 1 196 ? -15.767 -5.373 4.443 1.00 98.12 196 ALA A C 1
ATOM 1567 O O . ALA A 1 196 ? -15.106 -4.615 5.156 1.00 98.12 196 ALA A O 1
ATOM 1568 N N . ILE A 1 197 ? -16.454 -6.402 4.937 1.00 98.50 197 ILE A N 1
ATOM 1569 C CA . ILE A 1 197 ? -16.598 -6.669 6.367 1.00 98.50 197 ILE A CA 1
ATOM 1570 C C . ILE A 1 197 ? -16.150 -8.094 6.679 1.00 98.50 197 ILE A C 1
ATOM 1572 O O . ILE A 1 197 ? -16.659 -9.061 6.111 1.00 98.50 197 ILE A O 1
ATOM 1576 N N . LEU A 1 198 ? -15.229 -8.216 7.636 1.00 98.38 198 LEU A N 1
ATOM 1577 C CA . LEU A 1 198 ? -14.875 -9.474 8.289 1.00 98.38 198 LEU A CA 1
ATOM 1578 C C . LEU A 1 198 ? -15.368 -9.403 9.732 1.00 98.38 198 LEU A C 1
ATOM 1580 O O . LEU A 1 198 ? -14.774 -8.732 10.570 1.00 98.38 198 LEU A O 1
ATOM 1584 N N . SER A 1 199 ? -16.474 -10.082 10.014 1.00 98.06 199 SER A N 1
ATOM 1585 C CA . SER A 1 199 ? -17.073 -10.154 11.346 1.00 98.06 199 SER A CA 1
ATOM 1586 C C . SER A 1 199 ? -16.599 -11.424 12.048 1.00 98.06 199 SER A C 1
ATOM 1588 O O . SER A 1 199 ? -16.834 -12.525 11.545 1.00 98.06 199 SER A O 1
ATOM 1590 N N . VAL A 1 200 ? -15.925 -11.293 13.195 1.00 97.25 200 VAL A N 1
ATOM 1591 C CA . VAL A 1 200 ? -15.327 -12.444 13.890 1.00 97.25 200 VAL A CA 1
ATOM 1592 C C . VAL A 1 200 ? -15.816 -12.577 15.327 1.00 97.25 200 VAL A C 1
ATOM 1594 O O . VAL A 1 200 ? -15.611 -11.687 16.151 1.00 97.25 200 VAL A O 1
ATOM 1597 N N . GLY A 1 201 ? -16.409 -13.727 15.649 1.00 95.62 201 GLY A N 1
ATOM 1598 C CA . GLY A 1 201 ? -16.844 -14.069 17.005 1.00 95.62 201 GLY A CA 1
ATOM 1599 C C . GLY A 1 201 ? -17.953 -13.161 17.550 1.00 95.62 201 GLY A C 1
ATOM 1600 O O . GLY A 1 201 ? -18.106 -13.055 18.765 1.00 95.62 201 GLY A O 1
ATOM 1601 N N . ASN A 1 202 ? -18.686 -12.475 16.669 1.00 97.12 202 ASN A N 1
ATOM 1602 C CA . ASN A 1 202 ? -19.825 -11.628 17.019 1.00 97.12 202 ASN A CA 1
ATOM 1603 C C . ASN A 1 202 ? -21.111 -12.459 17.093 1.00 97.12 202 ASN A C 1
ATOM 1605 O O . ASN A 1 202 ? -21.218 -13.485 16.420 1.00 97.12 202 ASN A O 1
ATOM 1609 N N . SER A 1 203 ? -22.085 -12.010 17.889 1.00 96.75 203 SER A N 1
ATOM 1610 C CA . SER A 1 203 ? -23.359 -12.721 18.038 1.00 96.75 203 SER A CA 1
ATOM 1611 C C . SER A 1 203 ? -24.192 -12.691 16.754 1.00 96.75 203 SER A C 1
ATOM 1613 O O . SER A 1 203 ? -24.015 -11.817 15.898 1.00 96.75 203 SER A O 1
ATOM 1615 N N . ASP A 1 204 ? -25.138 -13.621 16.630 1.00 96.69 204 ASP A N 1
ATOM 1616 C CA . ASP A 1 204 ? -26.049 -13.681 15.484 1.00 96.69 204 ASP A CA 1
ATOM 1617 C C . ASP A 1 204 ? -26.891 -12.405 15.351 1.00 96.69 204 ASP A C 1
ATOM 1619 O O . ASP A 1 204 ? -27.134 -11.934 14.238 1.00 96.69 204 ASP A O 1
ATOM 1623 N N . GLU A 1 205 ? -27.281 -11.792 16.473 1.00 96.31 205 GLU A N 1
ATOM 1624 C CA . GLU A 1 205 ? -28.022 -10.528 16.492 1.00 96.31 205 GLU A CA 1
ATOM 1625 C C . GLU A 1 205 ? -27.198 -9.377 15.906 1.00 96.31 205 GLU A C 1
ATOM 1627 O O . GLU A 1 205 ? -27.724 -8.568 15.141 1.00 96.31 205 GLU A O 1
ATOM 1632 N N . ILE A 1 206 ? -25.901 -9.316 16.220 1.00 97.00 206 ILE A N 1
ATOM 1633 C CA . ILE A 1 206 ? -24.987 -8.321 15.646 1.00 97.00 206 ILE A CA 1
ATOM 1634 C C . ILE A 1 206 ? -24.751 -8.614 14.165 1.00 97.00 206 ILE A C 1
ATOM 1636 O O . ILE A 1 206 ? -24.856 -7.716 13.329 1.00 97.00 206 ILE A O 1
ATOM 1640 N N . ASN A 1 207 ? -24.486 -9.875 13.817 1.00 97.75 207 ASN A N 1
ATOM 1641 C CA . ASN A 1 207 ? -24.248 -10.287 12.435 1.00 97.75 207 ASN A CA 1
ATOM 1642 C C . ASN A 1 207 ? -25.459 -10.025 11.528 1.00 97.75 207 ASN A C 1
ATOM 1644 O O . ASN A 1 207 ? -25.289 -9.760 10.336 1.00 97.75 207 ASN A O 1
ATOM 1648 N N . ALA A 1 208 ? -26.677 -10.021 12.078 1.00 97.31 208 ALA A N 1
ATOM 1649 C CA . ALA A 1 208 ? -27.883 -9.661 11.342 1.00 97.31 208 ALA A CA 1
ATOM 1650 C C . ALA A 1 208 ? -27.857 -8.216 10.805 1.00 97.31 208 ALA A C 1
ATOM 1652 O O . ALA A 1 208 ? -28.461 -7.958 9.763 1.00 97.31 208 ALA A O 1
ATOM 1653 N N . ALA A 1 209 ? -27.133 -7.291 11.449 1.00 97.31 209 ALA A N 1
ATOM 1654 C CA . ALA A 1 209 ? -26.981 -5.913 10.972 1.00 97.31 209 ALA A CA 1
ATOM 1655 C C . ALA A 1 209 ? -26.149 -5.815 9.683 1.00 97.31 209 ALA A C 1
ATOM 1657 O O . ALA A 1 209 ? -26.361 -4.914 8.877 1.00 97.31 209 ALA A O 1
ATOM 1658 N N . PHE A 1 210 ? -25.248 -6.772 9.445 1.00 97.69 210 PHE A N 1
ATOM 1659 C CA . PHE A 1 210 ? -24.462 -6.841 8.211 1.00 97.69 210 PHE A CA 1
ATOM 1660 C C . PHE A 1 210 ? -25.219 -7.502 7.052 1.00 97.69 210 PHE A C 1
ATOM 1662 O O . PHE A 1 210 ? -24.705 -7.582 5.933 1.00 97.69 210 PHE A O 1
ATOM 1669 N N . LYS A 1 211 ? -26.453 -7.973 7.275 1.00 94.25 211 LYS A N 1
ATOM 1670 C CA . LYS A 1 211 ? -27.249 -8.629 6.237 1.00 94.25 211 LYS A CA 1
ATOM 1671 C C . LYS A 1 211 ? -27.479 -7.683 5.054 1.00 94.25 211 LYS A C 1
ATOM 1673 O O . LYS A 1 211 ? -28.112 -6.638 5.175 1.00 94.25 211 LYS A O 1
ATOM 1678 N N . GLY A 1 212 ? -27.016 -8.102 3.880 1.00 93.56 212 GLY A N 1
ATOM 1679 C CA . GLY A 1 212 ? -27.126 -7.329 2.644 1.00 93.56 212 GLY A CA 1
ATOM 1680 C C . GLY A 1 212 ? -25.921 -6.443 2.335 1.00 93.56 212 GLY A C 1
ATOM 1681 O O . GLY A 1 212 ? -25.996 -5.708 1.355 1.00 93.56 212 GLY A O 1
ATOM 1682 N N . CYS A 1 213 ? -24.839 -6.512 3.119 1.00 97.56 213 CYS A N 1
ATOM 1683 C CA . CYS A 1 213 ? -23.528 -6.061 2.650 1.00 97.56 213 CYS A CA 1
ATOM 1684 C C . CYS A 1 213 ? -23.070 -6.951 1.487 1.00 97.56 213 CYS A C 1
ATOM 1686 O O . CYS A 1 213 ? -23.275 -8.165 1.512 1.00 97.56 213 CYS A O 1
ATOM 1688 N N . GLU A 1 214 ? -22.464 -6.346 0.474 1.00 97.50 214 GLU A N 1
ATOM 1689 C CA . GLU A 1 214 ? -22.026 -7.016 -0.753 1.00 97.50 214 GLU A CA 1
ATOM 1690 C C . GLU A 1 214 ? -20.838 -7.944 -0.485 1.00 97.50 214 GLU A C 1
ATOM 1692 O O . GLU A 1 214 ? -20.752 -9.040 -1.036 1.00 97.50 214 GLU A O 1
ATOM 1697 N N . ASN A 1 215 ? -19.950 -7.516 0.415 1.00 97.19 215 ASN A N 1
ATOM 1698 C CA . ASN A 1 215 ? -18.695 -8.181 0.731 1.00 97.19 215 ASN A CA 1
ATOM 1699 C C . ASN A 1 215 ? -18.644 -8.504 2.228 1.00 97.19 215 ASN A C 1
ATOM 1701 O O . ASN A 1 215 ? -18.159 -7.710 3.028 1.00 97.19 215 ASN A O 1
ATOM 1705 N N . LEU A 1 216 ? -19.147 -9.677 2.614 1.00 97.81 216 LEU A N 1
ATOM 1706 C CA . LEU A 1 216 ? -19.236 -10.094 4.014 1.00 97.81 216 LEU A CA 1
ATOM 1707 C C . LEU A 1 216 ? -18.622 -11.478 4.228 1.00 97.81 216 LEU A C 1
ATOM 1709 O O . LEU A 1 216 ? -19.011 -12.447 3.578 1.00 97.81 216 LEU A O 1
ATOM 1713 N N . LEU A 1 217 ? -17.718 -11.572 5.200 1.00 97.94 217 LEU A N 1
ATOM 1714 C CA . LEU A 1 217 ? -17.196 -12.825 5.729 1.00 97.94 217 LEU A CA 1
ATOM 1715 C C . LEU A 1 217 ? -17.464 -12.883 7.237 1.00 97.94 217 LEU A C 1
ATOM 1717 O O . LEU A 1 217 ? -16.996 -12.032 7.987 1.00 97.94 217 LEU A O 1
ATOM 1721 N N . ILE A 1 218 ? -18.222 -13.886 7.685 1.00 97.75 218 ILE A N 1
ATOM 1722 C CA . ILE A 1 218 ? -18.487 -14.140 9.109 1.00 97.75 218 ILE A CA 1
ATOM 1723 C C . ILE A 1 218 ? -17.697 -15.377 9.535 1.00 97.75 218 ILE A C 1
ATOM 1725 O O . ILE A 1 218 ? -17.737 -16.402 8.851 1.00 97.75 218 ILE A O 1
ATOM 1729 N N . LYS A 1 219 ? -16.982 -15.288 10.659 1.00 97.00 219 LYS A N 1
ATOM 1730 C CA . LYS A 1 219 ? -16.210 -16.397 11.234 1.00 97.00 219 LYS A CA 1
ATOM 1731 C C . LYS A 1 219 ? -16.350 -16.444 12.751 1.00 97.00 219 LYS A C 1
ATOM 1733 O O . LYS A 1 219 ? -16.494 -15.416 13.396 1.00 97.00 219 LYS A O 1
ATOM 1738 N N . ASP A 1 220 ? -16.161 -17.619 13.339 1.00 94.81 220 ASP A N 1
ATOM 1739 C CA . ASP A 1 220 ? -16.117 -17.753 14.804 1.00 94.81 220 ASP A CA 1
ATOM 1740 C C . ASP A 1 220 ? -14.749 -17.380 15.389 1.00 94.81 220 ASP A C 1
ATOM 1742 O O . ASP A 1 220 ? -14.637 -16.942 16.533 1.00 94.81 220 ASP A O 1
ATOM 1746 N N . LYS A 1 221 ? -13.678 -17.576 14.608 1.00 94.19 221 LYS A N 1
ATOM 1747 C CA . LYS A 1 221 ? -12.294 -17.416 15.060 1.00 94.19 221 LYS A CA 1
ATOM 1748 C C . LYS A 1 221 ? -11.451 -16.635 14.061 1.00 94.19 221 LYS A C 1
ATOM 1750 O O . LYS A 1 221 ? -11.483 -16.894 12.859 1.00 94.19 221 LYS A O 1
ATOM 1755 N N . ALA A 1 222 ? -10.635 -15.741 14.609 1.00 90.38 222 ALA A N 1
ATOM 1756 C CA . ALA A 1 222 ? -9.717 -14.905 13.855 1.00 90.38 222 ALA A CA 1
ATOM 1757 C C . ALA A 1 222 ? -8.508 -15.702 13.363 1.00 90.38 222 ALA A C 1
ATOM 1759 O O . ALA A 1 222 ? -7.773 -16.288 14.166 1.00 90.38 222 ALA A O 1
ATOM 1760 N N . GLU A 1 223 ? -8.256 -15.660 12.058 1.00 94.44 223 GLU A N 1
ATOM 1761 C CA . GLU A 1 223 ? -7.046 -16.191 11.436 1.00 94.44 223 GLU A CA 1
ATOM 1762 C C . GLU A 1 223 ? -6.508 -15.163 10.442 1.00 94.44 223 GLU A C 1
ATOM 1764 O O . GLU A 1 223 ? -6.399 -15.436 9.249 1.00 94.44 223 GLU A O 1
ATOM 1769 N N . TYR A 1 224 ? -6.175 -13.973 10.952 1.00 93.62 224 TYR A N 1
ATOM 1770 C CA . TYR A 1 224 ? -5.973 -12.778 10.131 1.00 93.62 224 TYR A CA 1
ATOM 1771 C C . TYR A 1 224 ? -5.022 -12.977 8.950 1.00 93.62 224 TYR A C 1
ATOM 1773 O O . TYR A 1 224 ? -5.326 -12.545 7.853 1.00 93.62 224 TYR A O 1
ATOM 1781 N N . GLU A 1 225 ? -3.901 -13.685 9.112 1.00 94.69 225 GLU A N 1
ATOM 1782 C CA . GLU A 1 225 ? -2.995 -13.952 7.985 1.00 94.69 225 GLU A CA 1
ATOM 1783 C C . GLU A 1 225 ? -3.643 -14.763 6.848 1.00 94.69 225 GLU A C 1
ATOM 1785 O O . GLU A 1 225 ? -3.386 -14.506 5.669 1.00 94.69 225 GLU A O 1
ATOM 1790 N N . LYS A 1 226 ? -4.488 -15.744 7.183 1.00 95.56 226 LYS A N 1
ATOM 1791 C CA . LYS A 1 226 ? -5.230 -16.533 6.191 1.00 95.56 226 LYS A CA 1
ATOM 1792 C C . LYS A 1 226 ? -6.372 -15.717 5.600 1.00 95.56 226 LYS A C 1
ATOM 1794 O O . LYS A 1 226 ? -6.533 -15.692 4.383 1.00 95.56 226 LYS A O 1
ATOM 1799 N N . ASP A 1 227 ? -7.116 -15.032 6.463 1.00 95.81 227 ASP A N 1
ATOM 1800 C CA . ASP A 1 227 ? -8.238 -14.178 6.077 1.00 95.81 227 ASP A CA 1
ATOM 1801 C C . ASP A 1 227 ? -7.758 -13.031 5.181 1.00 95.81 227 ASP A C 1
ATOM 1803 O O . ASP A 1 227 ? -8.428 -12.671 4.213 1.00 95.81 227 ASP A O 1
ATOM 1807 N N . PHE A 1 228 ? -6.540 -12.536 5.413 1.00 95.31 228 PHE A N 1
ATOM 1808 C CA . PHE A 1 228 ? -5.926 -11.516 4.584 1.00 95.31 228 PHE A CA 1
ATOM 1809 C C . PHE A 1 228 ? -5.735 -11.994 3.149 1.00 95.31 228 PHE A C 1
ATOM 1811 O O . PHE A 1 228 ? -6.135 -11.315 2.208 1.00 95.31 228 PHE A O 1
ATOM 1818 N N . LYS A 1 229 ? -5.174 -13.195 2.977 1.00 92.19 229 LYS A N 1
ATOM 1819 C CA . LYS A 1 229 ? -4.936 -13.784 1.653 1.00 92.19 229 LYS A CA 1
ATOM 1820 C C . LYS A 1 229 ? -6.236 -14.141 0.933 1.00 92.19 229 LYS A C 1
ATOM 1822 O O . LYS A 1 229 ? -6.353 -13.865 -0.255 1.00 92.19 229 LYS A O 1
ATOM 1827 N N . ALA A 1 230 ? -7.190 -14.739 1.643 1.00 93.50 230 ALA A N 1
ATOM 1828 C CA . ALA A 1 230 ? -8.418 -15.265 1.049 1.00 93.50 230 ALA A CA 1
ATOM 1829 C C . ALA A 1 230 ? -9.508 -14.202 0.830 1.00 93.50 230 ALA A C 1
ATOM 1831 O O . ALA A 1 230 ? -10.374 -14.372 -0.028 1.00 93.50 230 ALA A O 1
ATOM 1832 N N . PHE A 1 231 ? -9.500 -13.122 1.616 1.00 95.69 231 PHE A N 1
ATOM 1833 C CA . PHE A 1 231 ? -10.588 -12.150 1.628 1.00 95.69 231 PHE A CA 1
ATOM 1834 C C . PHE A 1 231 ? -10.102 -10.701 1.628 1.00 95.69 231 PHE A C 1
ATOM 1836 O O . PHE A 1 231 ? -10.437 -9.978 0.699 1.00 95.69 231 PHE A O 1
ATOM 1843 N N . VAL A 1 232 ? -9.309 -10.271 2.613 1.00 95.56 232 VAL A N 1
ATOM 1844 C CA . VAL A 1 232 ? -9.054 -8.834 2.853 1.00 95.56 232 VAL A CA 1
ATOM 1845 C C . VAL A 1 232 ? -8.262 -8.159 1.734 1.00 95.56 232 VAL A C 1
ATOM 1847 O O . VAL A 1 232 ? -8.626 -7.074 1.287 1.00 95.56 232 VAL A O 1
ATOM 1850 N N . ARG A 1 233 ? -7.182 -8.792 1.255 1.00 93.31 233 ARG A N 1
ATOM 1851 C CA . ARG A 1 233 ? -6.163 -8.139 0.410 1.00 93.31 233 ARG A CA 1
ATOM 1852 C C . ARG A 1 233 ? -6.685 -7.547 -0.899 1.00 93.31 233 ARG A C 1
ATOM 1854 O O . ARG A 1 233 ? -6.002 -6.715 -1.495 1.00 93.31 233 ARG A O 1
ATOM 1861 N N . LYS A 1 234 ? -7.839 -8.025 -1.372 1.00 93.44 234 LYS A N 1
ATOM 1862 C CA . LYS A 1 234 ? -8.372 -7.700 -2.696 1.00 93.44 234 LYS A CA 1
ATOM 1863 C C . LYS A 1 234 ? -9.147 -6.389 -2.734 1.00 93.44 234 LYS A C 1
ATOM 1865 O O . LYS A 1 234 ? -9.390 -5.892 -3.820 1.00 93.44 234 LYS A O 1
ATOM 1870 N N . PHE A 1 235 ? -9.571 -5.842 -1.599 1.00 95.50 235 PHE A N 1
ATOM 1871 C CA . PHE A 1 235 ? -10.430 -4.661 -1.600 1.00 95.50 235 PHE A CA 1
ATOM 1872 C C . PHE A 1 235 ? -9.613 -3.370 -1.673 1.00 95.50 235 PHE A C 1
ATOM 1874 O O . PHE A 1 235 ? -8.655 -3.174 -0.922 1.00 95.50 235 PHE A O 1
ATOM 1881 N N . LYS A 1 236 ? -10.022 -2.474 -2.572 1.00 94.19 236 LYS A N 1
ATOM 1882 C CA . LYS A 1 236 ? -9.421 -1.156 -2.784 1.00 94.19 236 LYS A CA 1
ATOM 1883 C C . LYS A 1 236 ? -10.529 -0.110 -2.899 1.00 94.19 236 LYS A C 1
ATOM 1885 O O . LYS A 1 236 ? -11.373 -0.235 -3.774 1.00 94.19 236 LYS A O 1
ATOM 1890 N N . MET A 1 237 ? -10.533 0.929 -2.064 1.00 94.62 237 MET A N 1
ATOM 1891 C CA . MET A 1 237 ? -11.470 2.054 -2.179 1.00 94.62 237 MET A CA 1
ATOM 1892 C C . MET A 1 237 ? -10.877 3.133 -3.088 1.00 94.62 237 MET A C 1
ATOM 1894 O O . MET A 1 237 ? -10.184 4.047 -2.631 1.00 94.62 237 MET A O 1
ATOM 1898 N N . TRP A 1 238 ? -11.124 3.019 -4.389 1.00 92.81 238 TRP A N 1
ATOM 1899 C CA . TRP A 1 238 ? -10.625 3.942 -5.398 1.00 92.81 238 TRP A CA 1
ATOM 1900 C C . TRP A 1 238 ? -11.629 5.061 -5.673 1.00 92.81 238 TRP A C 1
ATOM 1902 O O . TRP A 1 238 ? -12.683 4.833 -6.261 1.00 92.81 238 TRP A O 1
ATOM 1912 N N . CYS A 1 239 ? -11.317 6.283 -5.237 1.00 89.81 239 CYS A N 1
ATOM 1913 C CA . CYS A 1 239 ? -12.155 7.468 -5.454 1.00 89.81 239 CYS A CA 1
ATOM 1914 C C . CYS A 1 239 ? -13.645 7.259 -5.086 1.00 89.81 239 CYS A C 1
ATOM 1916 O O . CYS A 1 239 ? -14.528 7.714 -5.808 1.00 89.81 239 CYS A O 1
ATOM 1918 N N . GLY A 1 240 ? -13.923 6.554 -3.982 1.00 92.25 240 GLY A N 1
ATOM 1919 C CA . GLY A 1 240 ? -15.285 6.251 -3.510 1.00 92.25 240 GLY A CA 1
ATOM 1920 C C . GLY A 1 240 ? -15.914 4.970 -4.074 1.00 92.25 240 GLY A C 1
ATOM 1921 O O . GLY A 1 240 ? -17.031 4.614 -3.683 1.00 92.25 240 GLY A O 1
ATOM 1922 N N . HIS A 1 241 ? -15.203 4.244 -4.938 1.00 94.44 241 HIS A N 1
ATOM 1923 C CA . HIS A 1 241 ? -15.636 2.970 -5.507 1.00 94.44 241 HIS A CA 1
ATOM 1924 C C . HIS A 1 241 ? -14.786 1.810 -4.988 1.00 94.44 241 HIS A C 1
ATOM 1926 O O . HIS A 1 241 ? -13.557 1.857 -5.053 1.00 94.44 241 HIS A O 1
ATOM 1932 N N . ILE A 1 242 ? -15.433 0.746 -4.508 1.00 95.56 242 ILE A N 1
ATOM 1933 C CA . ILE A 1 242 ? -14.738 -0.509 -4.228 1.00 95.56 242 ILE A CA 1
ATOM 1934 C C . ILE A 1 242 ? -14.344 -1.166 -5.551 1.00 95.56 242 ILE A C 1
ATOM 1936 O O . ILE A 1 242 ? -15.187 -1.536 -6.366 1.00 95.56 242 ILE A O 1
ATOM 1940 N N . GLU A 1 243 ? -13.043 -1.334 -5.737 1.00 94.19 243 GLU A N 1
ATOM 1941 C CA . GLU A 1 243 ? -12.434 -2.133 -6.788 1.00 94.19 243 GLU A CA 1
ATOM 1942 C C . GLU A 1 243 ? -11.842 -3.4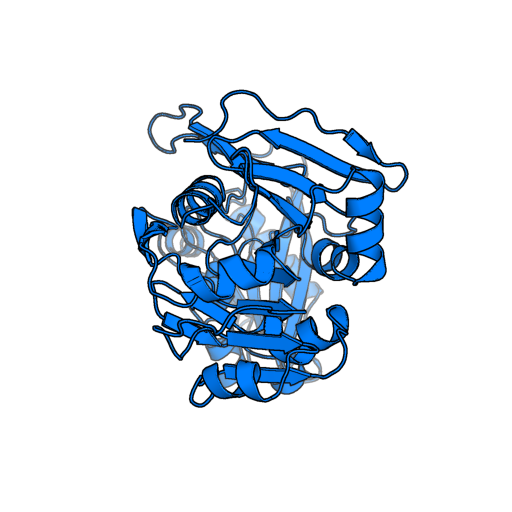05 -6.177 1.00 94.19 243 GLU A C 1
ATOM 1944 O O . GLU A 1 243 ? -11.323 -3.400 -5.054 1.00 94.19 243 GLU A O 1
ATOM 1949 N N . LEU A 1 244 ? -11.926 -4.502 -6.931 1.00 92.94 244 LEU A N 1
ATOM 1950 C CA . LEU A 1 244 ? -11.345 -5.782 -6.551 1.00 92.94 244 LEU A CA 1
ATOM 1951 C C . LEU A 1 244 ? -10.035 -5.983 -7.290 1.00 92.94 244 LEU A C 1
ATOM 1953 O O . LEU A 1 244 ? -9.985 -5.968 -8.519 1.00 92.94 244 LEU A O 1
ATOM 1957 N N . GLU A 1 245 ? -8.979 -6.211 -6.532 1.00 90.12 245 GLU A N 1
ATOM 1958 C CA . GLU A 1 245 ? -7.709 -6.585 -7.106 1.00 90.12 245 GLU A CA 1
ATOM 1959 C C . GLU A 1 245 ? -7.695 -8.034 -7.576 1.00 90.12 245 GLU A C 1
ATOM 1961 O O . GLU A 1 245 ? -8.285 -8.909 -6.931 1.00 90.12 245 GLU A O 1
ATOM 1966 N N . PRO A 1 246 ? -6.978 -8.303 -8.677 1.00 90.44 246 PRO A N 1
ATOM 1967 C CA . PRO A 1 246 ? -6.855 -9.644 -9.208 1.00 90.44 246 PRO A CA 1
ATOM 1968 C C . PRO A 1 246 ? -6.057 -10.555 -8.274 1.00 90.44 246 PRO A C 1
ATOM 1970 O O . PRO A 1 246 ? -4.998 -10.188 -7.755 1.00 90.44 246 PRO A O 1
ATOM 1973 N N . ASP A 1 247 ? -6.508 -11.801 -8.163 1.00 91.62 247 ASP A N 1
ATOM 1974 C CA . ASP A 1 247 ? -5.659 -12.882 -7.686 1.00 91.62 247 ASP A CA 1
ATOM 1975 C C . ASP A 1 247 ? -4.836 -13.430 -8.858 1.00 91.62 247 ASP A C 1
ATOM 1977 O O . ASP A 1 247 ? -5.307 -14.220 -9.677 1.00 91.62 247 ASP A O 1
ATOM 1981 N N . PHE A 1 248 ? -3.585 -12.982 -8.972 1.00 93.12 248 PHE A N 1
ATOM 1982 C CA . PHE A 1 248 ? -2.691 -13.450 -10.033 1.00 93.12 248 PHE A CA 1
ATOM 1983 C C . PHE A 1 248 ? -2.406 -14.948 -9.968 1.00 93.12 248 PHE A C 1
ATOM 1985 O O . PHE A 1 248 ? -2.137 -15.550 -11.007 1.00 93.12 248 PHE A O 1
ATOM 1992 N N . GLU A 1 249 ? -2.487 -15.578 -8.795 1.00 92.12 249 GLU A N 1
ATOM 1993 C CA . GLU A 1 249 ? -2.300 -17.020 -8.713 1.00 92.12 249 GLU A CA 1
ATOM 1994 C C . GLU A 1 249 ? -3.443 -17.754 -9.418 1.00 92.12 249 GLU A C 1
ATOM 1996 O O . GLU A 1 249 ? -3.159 -18.622 -10.255 1.00 92.12 249 GLU A O 1
ATOM 2001 N N . GLU A 1 250 ? -4.686 -17.347 -9.139 1.00 93.88 250 GLU A N 1
ATOM 2002 C CA . GLU A 1 250 ? -5.909 -17.880 -9.756 1.00 93.88 250 GLU A CA 1
ATOM 2003 C C . GLU A 1 250 ? -5.996 -17.554 -11.251 1.00 93.88 250 GLU A C 1
ATOM 2005 O O . GLU A 1 250 ? -6.367 -18.412 -12.050 1.00 93.88 250 GLU A O 1
ATOM 2010 N N . LEU A 1 251 ? -5.581 -16.349 -11.657 1.00 95.25 251 LEU A N 1
ATOM 2011 C CA . LEU A 1 251 ? -5.518 -15.950 -13.069 1.00 95.25 251 LEU A CA 1
ATOM 2012 C C . LEU A 1 251 ? -4.400 -16.652 -13.852 1.00 95.25 251 LEU A C 1
ATOM 2014 O O . LEU A 1 251 ? -4.290 -16.485 -15.067 1.00 95.25 251 LEU A O 1
ATOM 2018 N N . GLY A 1 252 ? -3.534 -17.410 -13.177 1.00 97.12 252 GLY A N 1
ATOM 2019 C CA . GLY A 1 252 ? -2.374 -18.017 -13.815 1.00 97.12 252 GLY A CA 1
ATOM 2020 C C . GLY A 1 252 ? -1.390 -16.974 -14.343 1.00 97.12 252 GLY A C 1
ATOM 2021 O O . GLY A 1 252 ? -0.739 -17.206 -15.357 1.00 97.12 252 GLY A O 1
ATOM 2022 N N . MET A 1 253 ? -1.278 -15.834 -13.668 1.00 97.31 253 MET A N 1
ATOM 2023 C CA . MET A 1 253 ? -0.301 -14.789 -13.945 1.00 97.31 253 MET A CA 1
ATOM 2024 C C . MET A 1 253 ? 0.892 -14.878 -12.995 1.00 97.31 253 MET A C 1
ATOM 2026 O O . MET A 1 253 ? 0.825 -15.442 -11.902 1.00 97.31 253 MET A O 1
ATOM 2030 N N . VAL A 1 254 ? 2.004 -14.311 -13.435 1.00 97.44 254 VAL A N 1
ATOM 2031 C CA . VAL A 1 254 ? 3.213 -14.099 -12.652 1.00 97.44 254 VAL A CA 1
ATOM 2032 C C . VAL A 1 254 ? 3.395 -12.600 -12.490 1.00 97.44 254 VAL A C 1
ATOM 2034 O O . VAL A 1 254 ? 3.354 -11.868 -13.475 1.00 97.44 254 VAL A O 1
ATOM 2037 N N . GLU A 1 255 ? 3.617 -12.171 -11.252 1.00 95.62 255 GLU A N 1
ATOM 2038 C CA . GLU A 1 255 ? 4.279 -10.911 -10.937 1.00 95.62 255 GLU A CA 1
ATOM 2039 C C . GLU A 1 255 ? 5.644 -11.243 -10.357 1.00 95.62 255 GLU A C 1
ATOM 2041 O O . GLU A 1 255 ? 5.751 -11.969 -9.368 1.00 95.62 255 GLU A O 1
ATOM 2046 N N . GLU A 1 256 ? 6.686 -10.715 -10.981 1.00 96.12 256 GLU A N 1
ATOM 2047 C CA . GLU A 1 256 ? 8.056 -10.981 -10.589 1.00 96.12 256 GLU A CA 1
ATOM 2048 C C . GLU A 1 256 ? 8.797 -9.659 -10.359 1.00 96.12 256 GLU A C 1
ATOM 2050 O O . GLU A 1 256 ? 9.083 -8.940 -11.325 1.00 96.12 256 GLU A O 1
ATOM 2055 N N . PRO A 1 257 ? 9.133 -9.316 -9.101 1.00 95.94 257 PRO A N 1
ATOM 2056 C CA . PRO A 1 257 ? 10.014 -8.194 -8.835 1.00 95.94 257 PRO A CA 1
ATOM 2057 C C . PRO A 1 257 ? 11.426 -8.522 -9.318 1.00 95.94 257 PRO A C 1
ATOM 2059 O O . PRO A 1 257 ? 11.944 -9.626 -9.125 1.00 95.94 257 PRO A O 1
ATOM 2062 N N . GLY A 1 258 ? 12.091 -7.542 -9.910 1.00 96.81 258 GLY A N 1
ATOM 2063 C CA . GLY A 1 258 ? 13.472 -7.677 -10.327 1.00 96.81 258 GLY A CA 1
ATOM 2064 C C . GLY A 1 258 ? 14.224 -6.366 -10.221 1.00 96.81 258 GLY A C 1
ATOM 2065 O O . GLY A 1 258 ? 13.655 -5.283 -10.195 1.00 96.81 258 GLY A O 1
ATOM 2066 N N . MET A 1 259 ? 15.540 -6.472 -10.153 1.00 97.12 259 MET A N 1
ATOM 2067 C CA . MET A 1 259 ? 16.422 -5.318 -10.206 1.00 97.12 259 MET A CA 1
ATOM 2068 C C . MET A 1 259 ? 17.607 -5.638 -11.104 1.00 97.12 259 MET A C 1
ATOM 2070 O O . MET A 1 259 ? 17.927 -6.809 -11.337 1.00 97.12 259 MET A O 1
ATOM 2074 N N . THR A 1 260 ? 18.242 -4.603 -11.625 1.00 97.69 260 THR A N 1
ATOM 2075 C CA . THR A 1 260 ? 19.516 -4.712 -12.328 1.00 97.69 260 THR A CA 1
ATOM 2076 C C . THR A 1 260 ? 20.401 -3.531 -11.968 1.00 97.69 260 THR A C 1
ATOM 2078 O O . THR A 1 260 ? 19.901 -2.479 -11.572 1.00 97.69 260 THR A O 1
ATOM 2081 N N . GLU A 1 261 ? 21.709 -3.721 -12.058 1.00 97.75 261 GLU A N 1
ATOM 2082 C CA . GLU A 1 261 ? 22.675 -2.645 -11.880 1.00 97.75 261 GLU A CA 1
ATOM 2083 C C . GLU A 1 261 ? 23.035 -2.072 -13.252 1.00 97.75 261 GLU A C 1
ATOM 2085 O O . GLU A 1 261 ? 23.382 -2.817 -14.171 1.00 97.75 261 GLU A O 1
ATOM 2090 N N . VAL A 1 262 ? 22.938 -0.752 -13.394 1.00 97.75 262 VAL A N 1
ATOM 2091 C CA . VAL A 1 262 ? 23.255 -0.036 -14.634 1.00 97.75 262 VAL A CA 1
ATOM 2092 C C . VAL A 1 262 ? 24.446 0.885 -14.423 1.00 97.75 262 VAL A C 1
ATOM 2094 O O . VAL A 1 262 ? 24.684 1.382 -13.323 1.00 97.75 262 VAL A O 1
ATOM 2097 N N . GLN A 1 263 ? 25.190 1.133 -15.497 1.00 98.12 263 GLN A N 1
ATOM 2098 C CA . GLN A 1 263 ? 26.214 2.169 -15.524 1.00 98.12 263 GLN A CA 1
ATOM 2099 C C . GLN A 1 263 ? 25.534 3.532 -15.565 1.00 98.12 263 GLN A C 1
ATOM 2101 O O . GLN A 1 263 ? 24.784 3.817 -16.504 1.00 98.12 263 GLN A O 1
ATOM 2106 N N . THR A 1 264 ? 25.820 4.367 -14.572 1.00 97.56 264 THR A N 1
ATOM 2107 C CA . THR A 1 264 ? 25.288 5.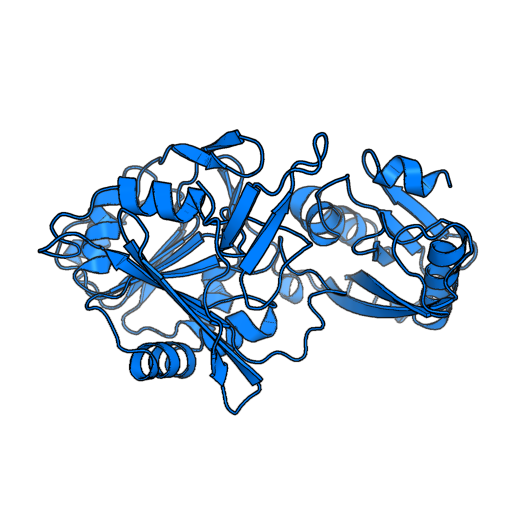724 -14.477 1.00 97.56 264 THR A CA 1
ATOM 2108 C C . THR A 1 264 ? 25.800 6.549 -15.653 1.00 97.56 264 THR A C 1
ATOM 2110 O O . THR A 1 264 ? 27.004 6.709 -15.863 1.00 97.56 264 THR A O 1
ATOM 2113 N N . SER A 1 265 ? 24.880 7.079 -16.449 1.00 96.06 265 SER A N 1
ATOM 2114 C CA . SER A 1 265 ? 25.204 7.914 -17.596 1.00 96.06 265 SER A CA 1
ATOM 2115 C C . SER A 1 265 ? 25.467 9.361 -17.163 1.00 96.06 265 SER A C 1
ATOM 2117 O O . SER A 1 265 ? 24.910 9.829 -16.168 1.00 96.06 265 SER A O 1
ATOM 2119 N N . PRO A 1 266 ? 26.216 10.148 -17.956 1.00 94.75 266 PRO A N 1
ATOM 2120 C CA . PRO A 1 266 ? 26.382 11.583 -17.705 1.00 94.75 266 PRO A CA 1
ATOM 2121 C C . PRO A 1 266 ? 25.070 12.387 -17.713 1.00 94.75 266 PRO A C 1
ATOM 2123 O O . PRO A 1 266 ? 25.057 13.534 -17.274 1.00 94.75 266 PRO A O 1
ATOM 2126 N N . ARG A 1 267 ? 23.973 11.814 -18.235 1.00 92.25 267 ARG A N 1
ATOM 2127 C CA . ARG A 1 267 ? 22.638 12.431 -18.224 1.00 92.25 267 ARG A CA 1
ATOM 2128 C C . ARG A 1 267 ? 21.908 12.235 -16.893 1.00 92.25 267 ARG A C 1
ATOM 2130 O O . ARG A 1 267 ? 20.872 12.864 -16.691 1.00 92.25 267 ARG A O 1
ATOM 2137 N N . ASN A 1 268 ? 22.407 11.379 -16.000 1.00 93.69 268 ASN A N 1
ATOM 2138 C CA . ASN A 1 268 ? 21.742 11.117 -14.733 1.00 93.69 268 ASN A CA 1
ATOM 2139 C C . ASN A 1 268 ? 21.874 12.317 -13.785 1.00 93.69 268 ASN A C 1
ATOM 2141 O O . ASN A 1 268 ? 22.966 12.733 -13.384 1.00 93.69 268 ASN A O 1
ATOM 2145 N N . MET A 1 269 ? 20.733 12.897 -13.420 1.00 89.19 269 MET A N 1
ATOM 2146 C CA . MET A 1 269 ? 20.696 14.041 -12.513 1.00 89.19 269 MET A CA 1
ATOM 2147 C C . MET A 1 269 ? 20.663 13.618 -11.041 1.00 89.19 269 MET A C 1
ATOM 2149 O O . MET A 1 269 ? 21.150 14.383 -10.206 1.00 89.19 269 MET A O 1
ATOM 2153 N N . ARG A 1 270 ? 20.173 12.409 -10.738 1.00 89.44 270 ARG A N 1
ATOM 2154 C CA . ARG A 1 270 ? 19.978 11.862 -9.389 1.00 89.44 270 ARG A CA 1
ATOM 2155 C C . ARG A 1 270 ? 21.253 11.212 -8.854 1.00 89.44 270 ARG A C 1
ATOM 2157 O O . ARG A 1 270 ? 21.799 11.685 -7.861 1.00 89.44 270 ARG A O 1
ATOM 2164 N N . TYR A 1 271 ? 21.732 10.169 -9.522 1.00 91.88 271 TYR A N 1
ATOM 2165 C CA . TYR A 1 271 ? 22.872 9.369 -9.078 1.00 91.88 271 TYR A CA 1
ATOM 2166 C C . TYR A 1 271 ? 24.200 10.005 -9.500 1.00 91.88 271 TYR A C 1
ATOM 2168 O O . TYR A 1 271 ? 24.286 10.684 -10.531 1.00 91.88 271 TYR A O 1
ATOM 2176 N N . LYS A 1 272 ? 25.232 9.829 -8.669 1.00 91.00 272 LYS A N 1
ATOM 2177 C CA . LYS A 1 272 ? 26.603 10.329 -8.917 1.00 91.00 272 LYS A CA 1
ATOM 2178 C C . LYS A 1 272 ? 27.644 9.216 -8.874 1.00 91.00 272 LYS A C 1
ATOM 2180 O O . LYS A 1 272 ? 28.767 9.400 -9.334 1.00 91.00 272 LYS A O 1
ATOM 2185 N N . GLU A 1 273 ? 27.261 8.073 -8.331 1.00 95.19 273 GLU A N 1
ATOM 2186 C CA . GLU A 1 273 ? 28.019 6.839 -8.282 1.00 95.19 273 GLU A CA 1
ATOM 2187 C C . GLU A 1 273 ? 28.197 6.256 -9.695 1.00 95.19 273 GLU A C 1
ATOM 2189 O O . GLU A 1 273 ? 27.332 6.464 -10.550 1.00 95.19 273 GLU A O 1
ATOM 2194 N N . PRO A 1 274 ? 29.278 5.495 -9.962 1.00 97.19 274 PRO A N 1
ATOM 2195 C CA . PRO A 1 274 ? 29.507 4.885 -11.275 1.00 97.19 274 PRO A CA 1
ATOM 2196 C C . PRO A 1 274 ? 28.385 3.939 -11.718 1.00 97.19 274 PRO A C 1
ATOM 2198 O O . PRO A 1 274 ? 28.098 3.837 -12.909 1.00 97.19 274 PRO A O 1
ATOM 2201 N N . THR A 1 275 ? 27.741 3.269 -10.763 1.00 97.75 275 THR A N 1
ATOM 2202 C CA . THR A 1 275 ? 26.588 2.400 -10.990 1.00 97.75 275 THR A CA 1
ATOM 2203 C C . THR A 1 275 ? 25.493 2.662 -9.972 1.00 97.75 275 THR A C 1
ATOM 2205 O O . THR A 1 275 ? 25.745 3.159 -8.873 1.00 97.75 275 THR A O 1
ATOM 2208 N N . HIS A 1 276 ? 24.269 2.296 -10.331 1.00 96.62 276 HIS A N 1
ATOM 2209 C CA . HIS A 1 276 ? 23.147 2.255 -9.403 1.00 96.62 276 HIS A CA 1
ATOM 2210 C C . HIS A 1 276 ? 22.153 1.167 -9.813 1.00 96.62 276 HIS A C 1
ATOM 2212 O O . HIS A 1 276 ? 22.198 0.626 -10.922 1.00 96.62 276 HIS A O 1
ATOM 2218 N N . LYS A 1 277 ? 21.259 0.821 -8.887 1.00 97.00 277 LYS A N 1
ATOM 2219 C CA . LYS A 1 277 ? 20.218 -0.178 -9.113 1.00 97.00 277 LYS A CA 1
ATOM 2220 C C . LYS A 1 277 ? 18.984 0.459 -9.738 1.00 97.00 277 LYS A C 1
ATOM 2222 O O . LYS A 1 277 ? 18.534 1.506 -9.284 1.00 97.00 277 LYS A O 1
ATOM 2227 N N . VAL A 1 278 ? 18.387 -0.248 -10.689 1.00 97.12 278 VAL A N 1
ATOM 2228 C CA . VAL A 1 278 ? 17.066 0.050 -11.246 1.00 97.12 278 VAL A CA 1
ATOM 2229 C C . VAL A 1 278 ? 16.144 -1.128 -10.969 1.00 97.12 278 VAL A C 1
ATOM 2231 O O . VAL A 1 278 ? 16.464 -2.268 -11.319 1.00 97.12 278 VAL A O 1
ATOM 2234 N N . GLY A 1 279 ? 15.013 -0.856 -10.323 1.00 96.94 279 GLY A N 1
ATOM 2235 C CA . GLY A 1 279 ? 13.975 -1.843 -10.053 1.00 96.94 279 GLY A CA 1
ATOM 2236 C C . GLY A 1 279 ? 12.942 -1.918 -11.168 1.00 96.94 279 GLY A C 1
ATOM 2237 O O . GLY A 1 279 ? 12.718 -0.962 -11.911 1.00 96.94 279 GLY A O 1
ATOM 2238 N N . TYR A 1 280 ? 12.303 -3.072 -11.289 1.00 97.50 280 TYR A N 1
ATOM 2239 C CA . TYR A 1 280 ? 11.191 -3.301 -12.196 1.00 97.50 280 TYR A CA 1
ATOM 2240 C C . TYR A 1 280 ? 10.278 -4.405 -11.668 1.00 97.50 280 TYR A C 1
ATOM 2242 O O . TYR A 1 280 ? 10.682 -5.248 -10.865 1.00 97.50 280 TYR A O 1
ATOM 2250 N N . PHE A 1 281 ? 9.060 -4.437 -12.196 1.00 97.56 281 PHE A N 1
ATOM 2251 C CA . PHE A 1 281 ? 8.115 -5.527 -11.991 1.00 97.56 281 PHE A CA 1
ATOM 2252 C C . PHE A 1 281 ? 7.724 -6.112 -13.342 1.00 97.56 281 PHE A C 1
ATOM 2254 O O . PHE A 1 281 ? 7.292 -5.383 -14.239 1.00 97.56 281 PHE A O 1
ATOM 2261 N N . ALA A 1 282 ? 7.925 -7.418 -13.495 1.00 98.19 282 ALA A N 1
ATOM 2262 C CA . ALA A 1 282 ? 7.580 -8.163 -14.694 1.00 98.19 282 ALA A CA 1
ATOM 2263 C C . ALA A 1 282 ? 6.245 -8.893 -14.509 1.00 98.19 282 ALA A C 1
ATOM 2265 O O . ALA A 1 282 ? 6.028 -9.544 -13.490 1.00 98.19 282 ALA A O 1
ATOM 2266 N N . TYR A 1 283 ? 5.382 -8.809 -15.519 1.00 98.25 283 TYR A N 1
ATOM 2267 C CA . TYR A 1 283 ? 4.040 -9.378 -15.537 1.00 98.25 283 TYR A CA 1
ATOM 2268 C C . TYR A 1 283 ? 3.833 -10.200 -16.804 1.00 98.25 283 TYR A C 1
ATOM 2270 O O . TYR A 1 283 ? 4.039 -9.704 -17.916 1.00 98.25 283 TYR A O 1
ATOM 2278 N N . TYR A 1 284 ? 3.431 -11.458 -16.642 1.00 98.12 284 TYR A N 1
ATOM 2279 C CA . TYR A 1 284 ? 3.214 -12.388 -17.751 1.00 98.12 284 TYR A CA 1
ATOM 2280 C C . TYR A 1 284 ? 2.363 -13.591 -17.327 1.00 98.12 284 TYR A C 1
ATOM 2282 O O . TYR A 1 284 ? 2.230 -13.886 -16.144 1.00 98.12 284 TYR A O 1
ATOM 2290 N N . ASN A 1 285 ? 1.799 -14.325 -18.287 1.00 97.88 285 ASN A N 1
ATOM 2291 C CA . ASN A 1 285 ? 1.065 -15.563 -17.999 1.00 97.88 285 ASN A CA 1
ATOM 2292 C C . ASN A 1 285 ? 2.029 -16.706 -17.642 1.00 97.88 285 ASN A C 1
ATOM 2294 O O . ASN A 1 285 ? 3.078 -16.859 -18.269 1.00 97.88 285 ASN A O 1
ATOM 2298 N N . LYS A 1 286 ? 1.662 -17.557 -16.678 1.00 97.31 286 LYS A N 1
ATOM 2299 C CA . LYS A 1 286 ? 2.402 -18.784 -16.348 1.00 97.31 286 LYS A CA 1
ATOM 2300 C C . LYS A 1 286 ? 2.584 -19.628 -17.615 1.00 97.31 286 LYS A C 1
ATOM 2302 O O . LYS A 1 286 ? 1.649 -19.826 -18.389 1.00 97.31 286 LYS A O 1
ATOM 2307 N N . GLY A 1 287 ? 3.810 -20.095 -17.841 1.00 96.38 287 GLY A N 1
ATOM 2308 C CA . GLY A 1 287 ? 4.183 -20.859 -19.034 1.00 96.38 287 GLY A CA 1
ATOM 2309 C C . GLY A 1 287 ? 4.330 -20.046 -20.326 1.00 96.38 287 GLY A C 1
ATOM 2310 O O . GLY A 1 287 ? 4.541 -20.633 -21.386 1.00 96.38 287 GLY A O 1
ATOM 2311 N N . LEU A 1 288 ? 4.225 -18.708 -20.279 1.00 96.56 288 LEU A N 1
ATOM 2312 C CA . LEU A 1 288 ? 4.442 -17.856 -21.454 1.00 96.56 288 LEU A CA 1
ATOM 2313 C C . LEU A 1 288 ? 5.879 -17.976 -21.979 1.00 96.56 288 LEU A C 1
ATOM 2315 O O . LEU A 1 288 ? 6.087 -18.100 -23.182 1.00 96.56 288 LEU A O 1
ATOM 2319 N N . LEU A 1 289 ? 6.856 -17.947 -21.071 1.00 96.12 289 LEU A N 1
ATOM 2320 C CA . LEU A 1 289 ? 8.282 -17.896 -21.403 1.00 96.12 289 LEU A CA 1
ATOM 2321 C C . LEU A 1 289 ? 8.879 -19.261 -21.792 1.00 96.12 289 LEU A C 1
ATOM 2323 O O . LEU A 1 289 ? 9.982 -19.300 -22.335 1.00 96.12 289 LEU A O 1
ATOM 2327 N N . ASP A 1 290 ? 8.141 -20.355 -21.569 1.00 94.38 290 ASP A N 1
ATOM 2328 C CA . ASP A 1 290 ? 8.572 -21.739 -21.836 1.00 94.38 290 ASP A CA 1
ATOM 2329 C C . ASP A 1 290 ? 8.469 -22.131 -23.324 1.00 94.38 290 ASP A C 1
ATOM 2331 O O . ASP A 1 290 ? 8.840 -23.240 -23.710 1.00 94.38 290 ASP A O 1
ATOM 2335 N N . LYS A 1 291 ? 7.910 -21.245 -24.156 1.00 86.50 291 LYS A N 1
ATOM 2336 C CA . LYS A 1 291 ? 7.615 -21.479 -25.577 1.00 86.50 291 LYS A CA 1
ATOM 2337 C C . LYS A 1 291 ? 8.592 -20.706 -26.475 1.00 86.50 291 LYS A C 1
ATOM 2339 O O . LYS A 1 291 ? 9.780 -20.591 -26.181 1.00 86.50 291 LYS A O 1
ATOM 2344 N N . ASP A 1 292 ? 8.088 -20.187 -27.591 1.00 93.69 292 ASP A N 1
ATOM 2345 C CA . ASP A 1 292 ? 8.820 -19.311 -28.497 1.00 93.69 292 ASP A CA 1
ATOM 2346 C C . ASP A 1 292 ? 9.140 -17.954 -27.847 1.00 93.69 292 ASP A C 1
ATOM 2348 O O . ASP A 1 292 ? 8.407 -17.513 -26.956 1.00 93.69 292 ASP A O 1
ATOM 2352 N N . PRO A 1 293 ? 10.186 -17.249 -28.321 1.00 97.06 293 PRO A N 1
ATOM 2353 C CA . PRO A 1 293 ? 10.493 -15.899 -27.869 1.00 97.06 293 PRO A CA 1
ATOM 2354 C C . PRO A 1 293 ? 9.283 -14.956 -27.958 1.00 97.06 293 PRO A C 1
ATOM 2356 O O . PRO A 1 293 ? 8.600 -14.872 -28.988 1.00 97.06 293 PRO A O 1
ATOM 2359 N N . VAL A 1 294 ? 9.025 -14.213 -26.881 1.00 97.69 294 VAL A N 1
ATOM 2360 C CA . VAL A 1 294 ? 7.814 -13.387 -26.739 1.00 97.69 294 VAL A CA 1
ATOM 2361 C C . VAL A 1 294 ? 8.092 -11.891 -26.886 1.00 97.69 294 VAL A C 1
ATOM 2363 O O . VAL A 1 294 ? 9.204 -11.445 -26.596 1.00 97.69 294 VAL A O 1
ATOM 2366 N N . PRO A 1 295 ? 7.103 -11.080 -27.312 1.00 98.38 295 PRO A N 1
ATOM 2367 C CA . PRO A 1 295 ? 7.228 -9.630 -27.267 1.00 98.38 295 PRO A CA 1
ATOM 2368 C C . PRO A 1 295 ? 7.493 -9.127 -25.850 1.00 98.38 295 PRO A C 1
ATOM 2370 O O . PRO A 1 295 ? 6.869 -9.598 -24.896 1.00 98.38 295 PRO A O 1
ATOM 2373 N N . LEU A 1 296 ? 8.355 -8.119 -25.749 1.00 98.75 296 LEU A N 1
ATOM 2374 C CA . LEU A 1 296 ? 8.565 -7.335 -24.537 1.00 98.75 296 LEU A CA 1
ATOM 2375 C C . LEU A 1 296 ? 7.908 -5.964 -24.708 1.00 98.75 296 LEU A C 1
ATOM 2377 O O . LEU A 1 296 ? 8.169 -5.269 -25.689 1.00 98.75 296 LEU A O 1
ATOM 2381 N N . VAL A 1 297 ? 7.105 -5.554 -23.730 1.00 98.62 297 VAL A N 1
ATOM 2382 C CA . VAL A 1 297 ? 6.602 -4.184 -23.601 1.00 98.62 297 VAL A CA 1
ATOM 2383 C C . VAL A 1 297 ? 7.139 -3.593 -22.305 1.00 98.62 297 VAL A C 1
ATOM 2385 O O . VAL A 1 297 ? 6.855 -4.105 -21.224 1.00 98.62 297 VAL A O 1
ATOM 2388 N N . VAL A 1 298 ? 7.907 -2.511 -22.408 1.00 98.31 298 VAL A N 1
ATOM 2389 C CA . VAL A 1 298 ? 8.451 -1.786 -21.255 1.00 98.31 298 VAL A CA 1
ATOM 2390 C C . VAL A 1 298 ? 7.550 -0.604 -20.910 1.00 98.31 298 VAL A C 1
ATOM 2392 O O . VAL A 1 298 ? 7.216 0.191 -21.786 1.00 98.31 298 VAL A O 1
ATOM 2395 N N . GLY A 1 299 ? 7.137 -0.504 -19.649 1.00 97.62 299 GLY A N 1
ATOM 2396 C CA . GLY A 1 299 ? 6.213 0.511 -19.146 1.00 97.62 299 GLY A CA 1
ATOM 2397 C C . GLY A 1 299 ? 6.881 1.570 -18.268 1.00 97.62 299 GLY A C 1
ATOM 2398 O O . GLY A 1 299 ? 7.679 1.241 -17.388 1.00 97.62 299 GLY A O 1
ATOM 2399 N N . PHE A 1 300 ? 6.487 2.830 -18.467 1.00 96.94 300 PHE A N 1
ATOM 2400 C CA . PHE A 1 300 ? 6.944 3.991 -17.697 1.00 96.94 300 PHE A CA 1
ATOM 2401 C C . PHE A 1 300 ? 5.757 4.791 -17.128 1.00 96.94 300 PHE A C 1
ATOM 2403 O O . PHE A 1 300 ? 4.878 5.239 -17.870 1.00 96.94 300 PHE A O 1
ATOM 2410 N N . HIS A 1 301 ? 5.700 4.958 -15.803 1.00 94.50 301 HIS A N 1
ATOM 2411 C CA . HIS A 1 301 ? 4.579 5.604 -15.103 1.00 94.50 301 HIS A CA 1
ATOM 2412 C C . HIS A 1 301 ? 4.580 7.146 -15.216 1.00 94.50 301 HIS A C 1
ATOM 2414 O O . HIS A 1 301 ? 5.548 7.753 -15.678 1.00 94.50 301 HIS A O 1
ATOM 2420 N N . GLY A 1 302 ? 3.494 7.795 -14.787 1.00 90.81 302 GLY A N 1
ATOM 2421 C CA . GLY A 1 302 ? 3.396 9.257 -14.708 1.00 90.81 302 GLY A CA 1
ATOM 2422 C C . GLY A 1 302 ? 4.303 9.871 -13.636 1.00 90.81 302 GLY A C 1
ATOM 2423 O O . GLY A 1 302 ? 4.848 9.175 -12.782 1.00 90.81 302 GLY A O 1
ATOM 2424 N N . GLY A 1 303 ? 4.491 11.192 -13.678 1.00 86.38 303 GLY A N 1
ATOM 2425 C CA . GLY A 1 303 ? 5.231 11.897 -12.627 1.00 86.38 303 GLY A CA 1
ATOM 2426 C C . GLY A 1 303 ? 4.487 11.837 -11.294 1.00 86.38 303 GLY A C 1
ATOM 2427 O O . GLY A 1 303 ? 3.299 12.133 -11.254 1.00 86.38 303 GLY A O 1
ATOM 2428 N N . GLY A 1 304 ? 5.189 11.474 -10.217 1.00 79.25 304 GLY A N 1
ATOM 2429 C CA . GLY A 1 304 ? 4.602 11.331 -8.877 1.00 79.25 304 GLY A CA 1
ATOM 2430 C C . GLY A 1 304 ? 3.975 9.963 -8.584 1.00 79.25 304 GLY A C 1
ATOM 2431 O O . GLY A 1 304 ? 3.553 9.733 -7.454 1.00 79.25 304 GLY A O 1
ATOM 2432 N N . ASP A 1 305 ? 3.960 9.054 -9.561 1.00 85.88 305 ASP A N 1
ATOM 2433 C CA . ASP A 1 305 ? 3.442 7.690 -9.415 1.00 85.88 305 ASP A CA 1
ATOM 2434 C C . ASP A 1 305 ? 4.567 6.661 -9.188 1.00 85.88 305 ASP A C 1
ATOM 2436 O O . ASP A 1 305 ? 5.723 7.020 -8.957 1.00 85.88 305 ASP A O 1
ATOM 2440 N N . SER A 1 306 ? 4.228 5.370 -9.251 1.00 90.88 306 SER A N 1
ATOM 2441 C CA . SER A 1 306 ? 5.187 4.259 -9.265 1.00 90.88 306 SER A CA 1
ATOM 2442 C C . SER A 1 306 ? 4.854 3.239 -10.356 1.00 90.88 306 SER A C 1
ATOM 2444 O O . SER A 1 306 ? 3.792 3.296 -10.988 1.00 90.88 306 SER A O 1
ATOM 2446 N N . SER A 1 307 ? 5.740 2.265 -10.568 1.00 93.19 307 SER A N 1
ATOM 2447 C CA . SER A 1 307 ? 5.506 1.151 -11.505 1.00 93.19 307 SER A CA 1
ATOM 2448 C C . SER A 1 307 ? 4.181 0.407 -11.240 1.00 93.19 307 SER A C 1
ATOM 2450 O O . SER A 1 307 ? 3.466 -0.008 -12.160 1.00 93.19 307 SER A O 1
ATOM 2452 N N . MET A 1 308 ? 3.811 0.301 -9.964 1.00 91.44 308 MET A N 1
ATOM 2453 C CA . MET A 1 308 ? 2.585 -0.344 -9.507 1.00 91.44 308 MET A CA 1
ATOM 2454 C C . MET A 1 308 ? 1.332 0.444 -9.891 1.00 91.44 308 MET A C 1
ATOM 2456 O O . MET A 1 308 ? 0.313 -0.175 -10.181 1.00 91.44 308 MET A O 1
ATOM 2460 N N . TYR A 1 309 ? 1.389 1.778 -9.965 1.00 90.75 309 TYR A N 1
ATOM 2461 C CA . TYR A 1 309 ? 0.261 2.574 -10.461 1.00 90.75 309 TYR A CA 1
ATOM 2462 C C . TYR A 1 309 ? -0.042 2.236 -11.922 1.00 90.75 309 TYR A C 1
ATOM 2464 O O . TYR A 1 309 ? -1.172 1.887 -12.267 1.00 90.75 309 TYR A O 1
ATOM 2472 N N . LEU A 1 310 ? 0.984 2.273 -12.781 1.00 92.62 310 LEU A N 1
ATOM 2473 C CA . LEU A 1 310 ? 0.823 1.960 -14.202 1.00 92.62 310 LEU A CA 1
ATOM 2474 C C . LEU A 1 310 ? 0.281 0.540 -14.397 1.00 92.62 310 LEU A C 1
ATOM 2476 O O . LEU A 1 310 ? -0.532 0.293 -15.281 1.00 92.62 310 LEU A O 1
ATOM 2480 N N . THR A 1 311 ? 0.700 -0.391 -13.548 1.00 92.12 311 THR A N 1
ATOM 2481 C CA . THR A 1 311 ? 0.230 -1.768 -13.631 1.00 92.12 311 THR A CA 1
ATOM 2482 C C . THR A 1 311 ? -1.205 -1.903 -13.114 1.00 92.12 311 THR A C 1
ATOM 2484 O O . THR A 1 311 ? -2.090 -2.256 -13.889 1.00 92.12 311 THR A O 1
ATOM 2487 N N . PHE A 1 312 ? -1.447 -1.632 -11.830 1.00 88.88 312 PHE A N 1
ATOM 2488 C CA . PHE A 1 312 ? -2.687 -1.981 -11.126 1.00 88.88 312 PHE A CA 1
ATOM 2489 C C . PHE A 1 312 ? -3.803 -0.955 -11.267 1.00 88.88 312 PHE A C 1
ATOM 2491 O O . PHE A 1 312 ? -4.970 -1.330 -11.248 1.00 88.88 312 PHE A O 1
ATOM 2498 N N . VAL A 1 313 ? -3.465 0.327 -11.394 1.00 87.56 313 VAL A N 1
ATOM 2499 C CA . VAL A 1 313 ? -4.467 1.389 -11.528 1.00 87.56 313 VAL A CA 1
ATOM 2500 C C . VAL A 1 313 ? -4.793 1.630 -12.997 1.00 87.56 313 VAL A C 1
ATOM 2502 O O . VAL A 1 313 ? -5.961 1.723 -13.353 1.00 87.56 313 VAL A O 1
ATOM 2505 N N . ALA A 1 314 ? -3.782 1.683 -13.869 1.00 89.88 314 ALA A N 1
ATOM 2506 C CA . ALA A 1 314 ? -4.014 1.865 -15.305 1.00 89.88 314 ALA A CA 1
ATOM 2507 C C . ALA A 1 314 ? -4.310 0.552 -16.063 1.00 89.88 314 ALA A C 1
ATOM 2509 O O . ALA A 1 314 ? -4.609 0.596 -17.255 1.00 89.88 314 ALA A O 1
ATOM 2510 N N . GLY A 1 315 ? -4.244 -0.607 -15.395 1.00 92.62 315 GLY A N 1
ATOM 2511 C CA . GLY A 1 315 ? -4.726 -1.888 -15.929 1.00 92.62 315 GLY A CA 1
ATOM 2512 C C . GLY A 1 315 ? -3.797 -2.578 -16.933 1.00 92.62 315 GLY A C 1
ATOM 2513 O O . GLY A 1 315 ? -4.242 -3.440 -17.689 1.00 92.62 315 GLY A O 1
ATOM 2514 N N . TRP A 1 316 ? -2.499 -2.248 -16.969 1.00 95.62 316 TRP A N 1
ATOM 2515 C CA . TRP A 1 316 ? -1.568 -2.886 -17.915 1.00 95.62 316 TRP A CA 1
ATOM 2516 C C . TRP A 1 316 ? -1.409 -4.396 -17.703 1.00 95.62 316 TRP A C 1
ATOM 2518 O O . TRP A 1 316 ? -1.141 -5.113 -18.672 1.00 95.62 316 TRP A O 1
ATOM 2528 N N . TRP A 1 317 ? -1.635 -4.896 -16.481 1.00 95.00 317 TRP A N 1
ATOM 2529 C CA . TRP A 1 317 ? -1.665 -6.340 -16.225 1.00 95.00 317 TRP A CA 1
ATOM 2530 C C . TRP A 1 317 ? -2.780 -7.037 -17.022 1.00 95.00 317 TRP A C 1
ATOM 2532 O O . TRP A 1 317 ? -2.563 -8.121 -17.555 1.00 95.00 317 TRP A O 1
ATOM 2542 N N . GLU A 1 318 ? -3.950 -6.410 -17.182 1.00 96.25 318 GLU A N 1
ATOM 2543 C CA . GLU A 1 318 ? -5.070 -6.994 -17.934 1.00 96.25 318 GLU A CA 1
ATOM 2544 C C . GLU A 1 318 ? -4.729 -7.126 -19.412 1.00 96.25 318 GLU A C 1
ATOM 2546 O O . GLU A 1 318 ? -5.056 -8.120 -20.064 1.00 96.25 318 GLU A O 1
ATOM 2551 N N . ILE A 1 319 ? -4.059 -6.105 -19.947 1.00 97.19 319 ILE A N 1
ATOM 2552 C CA . ILE A 1 319 ? -3.650 -6.065 -21.345 1.00 97.19 319 ILE A CA 1
ATOM 2553 C C . ILE A 1 319 ? -2.597 -7.144 -21.606 1.00 97.19 319 ILE A C 1
ATOM 2555 O O . ILE A 1 319 ? -2.740 -7.906 -22.567 1.00 97.19 319 ILE A O 1
ATOM 2559 N N . CYS A 1 320 ? -1.577 -7.267 -20.748 1.00 97.06 320 CYS A N 1
ATOM 2560 C CA . CYS A 1 320 ? -0.554 -8.299 -20.930 1.00 97.06 320 CYS A CA 1
ATOM 2561 C C . CYS A 1 320 ? -1.120 -9.713 -20.759 1.00 97.06 320 CYS A C 1
ATOM 2563 O O . CYS A 1 320 ? -0.786 -10.599 -21.550 1.00 97.06 320 CYS A O 1
ATOM 2565 N N . HIS A 1 321 ? -2.052 -9.904 -19.819 1.00 97.62 321 HIS A N 1
ATOM 2566 C CA . HIS A 1 321 ? -2.758 -11.166 -19.624 1.00 97.62 321 HIS A CA 1
ATOM 2567 C C . HIS A 1 321 ? -3.550 -11.575 -20.867 1.00 97.62 321 HIS A C 1
ATOM 2569 O O . HIS A 1 321 ? -3.396 -12.690 -21.370 1.00 97.62 321 HIS A O 1
ATOM 2575 N N . ARG A 1 322 ? -4.370 -10.650 -21.385 1.00 97.62 322 ARG A N 1
ATOM 2576 C CA . ARG A 1 322 ? -5.283 -10.883 -22.510 1.00 97.62 322 ARG A CA 1
ATOM 2577 C C . ARG A 1 322 ? -4.550 -11.194 -23.809 1.00 97.62 322 ARG A C 1
ATOM 2579 O O . ARG A 1 322 ? -5.002 -12.045 -24.569 1.00 97.62 322 ARG A O 1
ATOM 2586 N N . TYR A 1 323 ? -3.457 -10.485 -24.082 1.00 97.31 323 TYR A N 1
ATOM 2587 C CA . TYR A 1 323 ? -2.758 -10.578 -25.366 1.00 97.31 323 TYR A CA 1
ATOM 2588 C C . TYR A 1 323 ? -1.476 -11.417 -25.321 1.00 97.31 323 TYR A C 1
ATOM 2590 O O . TYR A 1 323 ? -0.889 -11.667 -26.370 1.00 97.31 323 TYR A O 1
ATOM 2598 N N . GLY A 1 324 ? -1.056 -11.887 -24.143 1.00 96.12 324 GLY A N 1
ATOM 2599 C CA . GLY A 1 324 ? 0.029 -12.858 -24.001 1.00 96.12 324 GLY A CA 1
ATOM 2600 C C . GLY A 1 324 ? 1.406 -12.304 -24.367 1.00 96.12 324 GLY A C 1
ATOM 2601 O O . GLY A 1 324 ? 2.090 -12.863 -25.222 1.00 96.12 324 GLY A O 1
ATOM 2602 N N . PHE A 1 325 ? 1.826 -11.221 -23.715 1.00 98.06 325 PHE A N 1
ATOM 2603 C CA . PHE A 1 325 ? 3.178 -10.666 -23.850 1.00 98.06 325 PHE A CA 1
ATOM 2604 C C . PHE A 1 325 ? 3.827 -10.425 -22.485 1.00 98.06 325 PHE A C 1
ATOM 2606 O O . PHE A 1 325 ? 3.142 -10.358 -21.465 1.00 98.06 325 PHE A O 1
ATOM 2613 N N . LEU A 1 326 ? 5.156 -10.289 -22.471 1.00 98.62 326 LEU A N 1
ATOM 2614 C CA . LEU A 1 326 ? 5.896 -9.905 -21.274 1.00 98.62 326 LEU A CA 1
ATOM 2615 C C . LEU A 1 326 ? 5.796 -8.388 -21.094 1.00 98.62 326 LEU A C 1
ATOM 2617 O O . LEU A 1 326 ? 6.325 -7.629 -21.907 1.00 98.62 326 LEU A O 1
ATOM 2621 N N . PHE A 1 327 ? 5.133 -7.944 -20.030 1.00 98.62 327 PHE A N 1
ATOM 2622 C CA . PHE A 1 327 ? 5.113 -6.539 -19.633 1.00 98.62 327 PHE A CA 1
ATOM 2623 C C . PHE A 1 327 ? 6.106 -6.305 -18.499 1.00 98.62 327 PHE A C 1
ATOM 2625 O O . PHE A 1 327 ? 6.100 -7.045 -17.522 1.00 98.62 327 PHE A O 1
ATOM 2632 N N . VAL A 1 328 ? 6.952 -5.284 -18.606 1.00 98.50 328 VAL A N 1
ATOM 2633 C CA . VAL A 1 328 ? 7.902 -4.921 -17.549 1.00 98.50 328 VAL A CA 1
ATOM 2634 C C . VAL A 1 328 ? 7.770 -3.440 -17.238 1.00 98.50 328 VAL A C 1
ATOM 2636 O O . VAL A 1 328 ? 8.141 -2.603 -18.055 1.00 98.50 328 VAL A O 1
ATOM 2639 N N . SER A 1 329 ? 7.263 -3.106 -16.054 1.00 97.56 329 SER A N 1
ATOM 2640 C CA . SER A 1 329 ? 7.162 -1.717 -15.604 1.00 97.56 329 SER A CA 1
ATOM 2641 C C . SER A 1 329 ? 8.406 -1.336 -14.807 1.00 97.56 329 SER A C 1
ATOM 2643 O O . SER A 1 329 ? 8.707 -1.977 -13.800 1.00 97.56 329 SER A O 1
ATOM 2645 N N . LEU A 1 330 ? 9.115 -0.289 -15.236 1.00 96.75 330 LEU A N 1
ATOM 2646 C CA . LEU A 1 330 ? 10.297 0.220 -14.530 1.00 96.75 330 LEU A CA 1
ATOM 2647 C C . LEU A 1 330 ? 9.878 1.117 -13.365 1.00 96.75 330 LEU A C 1
ATOM 2649 O O . LEU A 1 330 ? 8.982 1.953 -13.503 1.00 96.75 330 LEU A O 1
ATOM 2653 N N . GLU A 1 331 ? 10.536 0.930 -12.226 1.00 93.75 331 GLU A N 1
ATOM 2654 C CA . GLU A 1 331 ? 10.327 1.730 -11.024 1.00 93.75 331 GLU A CA 1
ATOM 2655 C C . GLU A 1 331 ? 11.196 2.988 -11.042 1.00 93.75 331 GLU A C 1
ATOM 2657 O O . GLU A 1 331 ? 12.326 2.951 -11.532 1.00 93.75 331 GLU A O 1
ATOM 2662 N N . ASN A 1 332 ? 10.666 4.099 -10.515 1.00 88.94 332 ASN A N 1
ATOM 2663 C CA . ASN A 1 332 ? 11.355 5.390 -10.412 1.00 88.94 332 ASN A CA 1
ATOM 2664 C C . ASN A 1 332 ? 12.095 5.797 -11.704 1.00 88.94 332 ASN A C 1
ATOM 2666 O O . ASN A 1 332 ? 13.176 6.382 -11.663 1.00 88.94 332 ASN A O 1
ATOM 2670 N N . HIS A 1 333 ? 11.516 5.513 -12.878 1.00 92.31 333 HIS A N 1
ATOM 2671 C CA . HIS A 1 333 ? 12.184 5.719 -14.176 1.00 92.31 333 HIS A CA 1
ATOM 2672 C C . HIS A 1 333 ? 12.550 7.186 -14.465 1.00 92.31 333 HIS A C 1
ATOM 2674 O O . HIS A 1 333 ? 13.375 7.459 -15.340 1.00 92.31 333 HIS A O 1
ATOM 2680 N N . GLN A 1 334 ? 11.985 8.133 -13.708 1.00 88.88 334 GLN A N 1
ATOM 2681 C CA . GLN A 1 334 ? 12.416 9.534 -13.694 1.00 88.88 334 GLN A CA 1
ATOM 2682 C C . GLN A 1 334 ? 13.913 9.704 -13.405 1.00 88.88 334 GLN A C 1
ATOM 2684 O O . GLN A 1 334 ? 14.536 10.621 -13.938 1.00 88.88 334 GLN A O 1
ATOM 2689 N N . ASP A 1 335 ? 14.489 8.795 -12.620 1.00 90.56 335 ASP A N 1
ATOM 2690 C CA . ASP A 1 335 ? 15.893 8.797 -12.228 1.00 90.56 335 ASP A CA 1
ATOM 2691 C C . ASP A 1 335 ? 16.757 7.929 -13.162 1.00 90.56 335 ASP A C 1
ATOM 2693 O O . ASP A 1 335 ? 17.944 7.754 -12.905 1.00 90.56 335 ASP A O 1
ATOM 2697 N N . VAL A 1 336 ? 16.180 7.418 -14.261 1.00 93.81 336 VAL A N 1
ATOM 2698 C CA . VAL A 1 336 ? 16.814 6.484 -15.208 1.00 93.81 336 VAL A CA 1
ATOM 2699 C C . VAL A 1 336 ? 16.750 7.043 -16.640 1.00 93.81 336 VAL A C 1
ATOM 2701 O O . VAL A 1 336 ? 15.792 6.776 -17.369 1.00 93.81 336 VAL A O 1
ATOM 2704 N N . PRO A 1 337 ? 17.717 7.866 -17.086 1.00 94.00 337 PRO A N 1
ATOM 2705 C CA . PRO A 1 337 ? 17.833 8.354 -18.469 1.00 94.00 337 PRO A CA 1
ATOM 2706 C C . PRO A 1 337 ? 17.776 7.258 -19.550 1.00 94.00 337 PRO A C 1
ATOM 2708 O O . PRO A 1 337 ? 18.125 6.109 -19.288 1.00 94.00 337 PRO A O 1
ATOM 2711 N N . GLY A 1 338 ? 17.418 7.616 -20.791 1.00 94.12 338 GLY A N 1
ATOM 2712 C CA . GLY A 1 338 ? 17.314 6.683 -21.925 1.00 94.12 338 GLY A CA 1
ATOM 2713 C C . GLY A 1 338 ? 18.489 5.700 -22.081 1.00 94.12 338 GLY A C 1
ATOM 2714 O O . GLY A 1 338 ? 18.251 4.493 -22.134 1.00 94.12 338 GLY A O 1
ATOM 2715 N N . PRO A 1 339 ? 19.767 6.141 -22.051 1.00 95.19 339 PRO A N 1
ATOM 2716 C CA . PRO A 1 339 ? 20.913 5.228 -22.142 1.00 95.19 339 PRO A CA 1
ATOM 2717 C C . PRO A 1 339 ? 20.964 4.154 -21.045 1.00 95.19 339 PRO A C 1
ATOM 2719 O O . PRO A 1 339 ? 21.474 3.059 -21.271 1.00 95.19 339 PRO A O 1
ATOM 2722 N N . GLU A 1 340 ? 20.456 4.452 -19.853 1.00 97.00 340 GLU A N 1
ATOM 2723 C CA . GLU A 1 340 ? 20.367 3.502 -18.740 1.00 97.00 340 GLU A CA 1
ATOM 2724 C C . GLU A 1 340 ? 19.143 2.599 -18.880 1.00 97.00 340 GLU A C 1
ATOM 2726 O O . GLU A 1 340 ? 19.249 1.394 -18.667 1.00 97.00 340 GLU A O 1
ATOM 2731 N N . ALA A 1 341 ? 18.011 3.135 -19.344 1.00 96.62 341 ALA A N 1
ATOM 2732 C CA . ALA A 1 341 ? 16.828 2.337 -19.656 1.00 96.62 341 ALA A CA 1
ATOM 2733 C C . ALA A 1 341 ? 17.130 1.266 -20.723 1.00 96.62 341 ALA A C 1
ATOM 2735 O O . ALA A 1 341 ? 16.699 0.121 -20.587 1.00 96.62 341 ALA A O 1
ATOM 2736 N N . ILE A 1 342 ? 17.952 1.581 -21.732 1.00 96.44 342 ILE A N 1
ATOM 2737 C CA . ILE A 1 342 ? 18.431 0.595 -22.715 1.00 96.44 342 ILE A CA 1
ATOM 2738 C C . ILE A 1 342 ? 19.278 -0.506 -22.059 1.00 96.44 342 ILE A C 1
ATOM 2740 O O . ILE A 1 342 ? 19.140 -1.673 -22.424 1.00 96.44 342 ILE A O 1
ATOM 2744 N N . GLN A 1 343 ? 20.106 -0.188 -21.058 1.00 98.06 343 GLN A N 1
ATOM 2745 C CA . GLN A 1 343 ? 20.837 -1.217 -20.304 1.00 98.06 343 GLN A CA 1
ATOM 2746 C C . GLN A 1 343 ? 19.876 -2.155 -19.562 1.00 98.06 343 GLN A C 1
ATOM 2748 O O . GLN A 1 343 ? 20.096 -3.368 -19.554 1.00 98.06 343 GLN A O 1
ATOM 2753 N N . VAL A 1 344 ? 18.777 -1.624 -19.010 1.00 98.19 344 VAL A N 1
ATOM 2754 C CA . VAL A 1 344 ? 17.713 -2.449 -18.420 1.00 98.19 344 VAL A CA 1
ATOM 2755 C C . VAL A 1 344 ? 17.073 -3.346 -19.481 1.00 98.19 344 VAL A C 1
ATOM 2757 O O . VAL A 1 344 ? 16.932 -4.542 -19.249 1.00 98.19 344 VAL A O 1
ATOM 2760 N N . VAL A 1 345 ? 16.754 -2.832 -20.673 1.00 98.06 345 VAL A N 1
ATOM 2761 C CA . VAL A 1 345 ? 16.214 -3.646 -21.782 1.00 98.06 345 VAL A CA 1
ATOM 2762 C C . VAL A 1 345 ? 17.166 -4.783 -22.169 1.00 98.06 345 VAL A C 1
ATOM 2764 O O . VAL A 1 345 ? 16.733 -5.927 -22.319 1.00 98.06 345 VAL A O 1
ATOM 2767 N N . GLU A 1 346 ? 18.467 -4.511 -22.284 1.00 98.31 346 GLU A N 1
ATOM 2768 C CA . GLU A 1 346 ? 19.465 -5.545 -22.583 1.00 98.31 346 GLU A CA 1
ATOM 2769 C C . GLU A 1 346 ? 19.605 -6.574 -21.454 1.00 98.31 346 GLU A C 1
ATOM 2771 O O . GLU A 1 346 ? 19.824 -7.758 -21.720 1.00 98.31 346 GLU A O 1
ATOM 2776 N N . HIS A 1 347 ? 19.433 -6.164 -20.196 1.00 98.31 347 HIS A N 1
ATOM 2777 C CA . HIS A 1 347 ? 19.317 -7.090 -19.069 1.00 98.31 347 HIS A CA 1
ATOM 2778 C C . HIS A 1 347 ? 18.073 -7.982 -19.196 1.00 98.31 347 HIS A C 1
ATOM 2780 O O . HIS A 1 347 ? 18.177 -9.204 -19.080 1.00 98.31 347 HIS A O 1
ATOM 2786 N N . LEU A 1 348 ? 16.907 -7.402 -19.494 1.00 98.50 348 LEU A N 1
ATOM 2787 C CA . LEU A 1 348 ? 15.648 -8.141 -19.642 1.00 98.50 348 LEU A CA 1
ATOM 2788 C C . LEU A 1 348 ? 15.719 -9.172 -20.776 1.00 98.50 348 LEU A C 1
ATOM 2790 O O . LEU A 1 348 ? 15.264 -10.297 -20.594 1.00 98.50 348 LEU A O 1
ATOM 2794 N N . LYS A 1 349 ? 16.360 -8.834 -21.901 1.00 97.88 349 LYS A N 1
ATOM 2795 C CA . LYS A 1 349 ? 16.593 -9.758 -23.028 1.00 97.88 349 LYS A CA 1
ATOM 2796 C C . LYS A 1 349 ? 17.495 -10.945 -22.679 1.00 97.88 349 LYS A C 1
ATOM 2798 O O . LYS A 1 349 ? 17.411 -11.976 -23.334 1.00 97.88 349 LYS A O 1
ATOM 2803 N N . LYS A 1 350 ? 18.382 -10.801 -21.689 1.00 97.25 350 LYS A N 1
ATOM 2804 C CA . LYS A 1 350 ? 19.218 -11.907 -21.185 1.00 97.25 350 LYS A CA 1
ATOM 2805 C C . LYS A 1 350 ? 18.471 -12.758 -20.166 1.00 97.25 350 LYS A C 1
ATOM 2807 O O . LYS A 1 350 ? 18.692 -13.962 -20.101 1.00 97.25 350 LYS A O 1
ATOM 2812 N N . LYS A 1 351 ? 17.639 -12.118 -19.343 1.00 97.56 351 LYS A N 1
ATOM 2813 C CA . LYS A 1 351 ? 16.905 -12.768 -18.256 1.00 97.56 351 LYS A CA 1
ATOM 2814 C C . LYS A 1 351 ? 15.704 -13.568 -18.760 1.00 97.56 351 LYS A C 1
ATOM 2816 O O . LYS A 1 351 ? 15.446 -14.653 -18.251 1.00 97.56 351 LYS A O 1
ATOM 2821 N N . TYR A 1 352 ? 14.972 -13.027 -19.726 1.00 98.06 352 TYR A N 1
ATOM 2822 C CA . TYR A 1 352 ? 13.722 -13.590 -20.224 1.00 98.06 352 TYR A CA 1
ATOM 2823 C C . TYR A 1 352 ? 13.853 -14.020 -21.689 1.00 98.06 352 TYR A C 1
ATOM 2825 O O . TYR A 1 352 ? 14.657 -13.469 -22.439 1.00 98.06 352 TYR A O 1
ATOM 2833 N N . ASN A 1 353 ? 13.024 -14.979 -22.113 1.00 97.00 353 ASN A N 1
ATOM 2834 C CA . ASN A 1 353 ? 12.957 -15.465 -23.495 1.00 97.00 353 ASN A CA 1
ATOM 2835 C C . ASN A 1 353 ? 12.256 -14.442 -24.417 1.00 97.00 353 ASN A C 1
ATOM 2837 O O . ASN A 1 353 ? 11.116 -14.627 -24.839 1.00 97.00 353 ASN A O 1
ATOM 2841 N N . VAL A 1 354 ? 12.915 -13.308 -24.658 1.00 98.12 354 VAL A N 1
ATOM 2842 C CA . VAL A 1 354 ? 12.373 -12.165 -25.407 1.00 98.12 354 VAL A CA 1
ATOM 2843 C C . VAL A 1 354 ? 12.713 -12.268 -26.889 1.00 98.12 354 VAL A C 1
ATOM 2845 O O . VAL A 1 354 ? 13.860 -12.502 -27.271 1.00 98.12 354 VAL A O 1
ATOM 2848 N N . ASP A 1 355 ? 11.734 -11.988 -27.745 1.00 98.00 355 ASP A N 1
ATOM 2849 C CA . ASP A 1 355 ? 11.975 -11.719 -29.157 1.00 98.00 355 ASP A CA 1
ATOM 2850 C C . ASP A 1 355 ? 12.596 -10.328 -29.330 1.00 98.00 355 ASP A C 1
ATOM 2852 O O . ASP A 1 355 ? 11.921 -9.299 -29.264 1.00 98.00 355 ASP A O 1
ATOM 2856 N N . ALA A 1 356 ? 13.899 -10.299 -29.608 1.00 96.12 356 ALA A N 1
ATOM 2857 C CA . ALA A 1 356 ? 14.660 -9.066 -29.783 1.00 96.12 356 ALA A CA 1
ATOM 2858 C C . ALA A 1 356 ? 14.163 -8.166 -30.935 1.00 96.12 356 ALA A C 1
ATOM 2860 O O . ALA A 1 356 ? 14.560 -7.004 -30.996 1.00 96.12 356 ALA A O 1
ATOM 2861 N N . LYS A 1 357 ? 13.314 -8.667 -31.846 1.00 97.50 357 LYS A N 1
ATOM 2862 C CA . LYS A 1 357 ? 12.699 -7.874 -32.925 1.00 97.50 357 LYS A CA 1
ATOM 2863 C C . LYS A 1 357 ? 11.361 -7.244 -32.526 1.00 97.50 357 LYS A C 1
ATOM 2865 O O . LYS A 1 357 ? 10.834 -6.431 -33.280 1.00 97.50 357 LYS A O 1
ATOM 2870 N N . ARG A 1 358 ? 10.799 -7.625 -31.376 1.00 98.06 358 ARG A N 1
ATOM 2871 C CA . ARG A 1 358 ? 9.496 -7.173 -30.865 1.00 98.06 358 ARG A CA 1
ATOM 2872 C C . ARG A 1 358 ? 9.643 -6.619 -29.449 1.00 98.06 358 ARG A C 1
ATOM 2874 O O . ARG A 1 358 ? 9.076 -7.149 -28.494 1.00 98.06 358 ARG A O 1
ATOM 2881 N N . VAL A 1 359 ? 10.419 -5.544 -29.338 1.00 98.31 359 VAL A N 1
ATOM 2882 C CA . VAL A 1 359 ? 10.571 -4.764 -28.106 1.00 98.31 359 VAL A CA 1
ATOM 2883 C C . VAL A 1 359 ? 9.868 -3.426 -28.292 1.00 98.31 359 VAL A C 1
ATOM 2885 O O . VAL A 1 359 ? 10.188 -2.676 -29.212 1.00 98.31 359 VAL A O 1
ATOM 2888 N N . TYR A 1 360 ? 8.907 -3.143 -27.423 1.00 97.88 360 TYR A N 1
ATOM 2889 C CA . TYR A 1 360 ? 8.086 -1.941 -27.452 1.00 97.88 360 TYR A CA 1
ATOM 2890 C C . TYR A 1 360 ? 8.214 -1.183 -26.133 1.00 97.88 360 TYR A C 1
ATOM 2892 O O . TYR A 1 360 ? 8.537 -1.764 -25.096 1.00 97.88 360 TYR A O 1
ATOM 2900 N N . ALA A 1 361 ? 7.905 0.108 -26.168 1.00 96.94 361 ALA A N 1
ATOM 2901 C CA . ALA A 1 361 ? 7.837 0.960 -24.993 1.00 96.94 361 ALA A CA 1
ATOM 2902 C C . ALA A 1 361 ? 6.471 1.651 -24.928 1.00 96.94 361 ALA A C 1
ATOM 2904 O O . ALA A 1 361 ? 5.883 1.988 -25.956 1.00 96.94 361 ALA A O 1
ATOM 2905 N N . THR A 1 362 ? 5.967 1.849 -23.716 1.00 96.56 362 THR A N 1
ATOM 2906 C CA . THR A 1 362 ? 4.717 2.555 -23.438 1.00 96.56 362 THR A CA 1
ATOM 2907 C C . THR A 1 362 ? 4.852 3.382 -22.165 1.00 96.56 362 THR A C 1
ATOM 2909 O O . THR A 1 362 ? 5.651 3.069 -21.281 1.00 96.56 362 THR A O 1
ATOM 2912 N N . GLY A 1 363 ? 4.069 4.447 -22.051 1.00 95.00 363 GLY A N 1
ATOM 2913 C CA . GLY A 1 363 ? 4.069 5.262 -20.849 1.00 95.00 363 GLY A CA 1
ATOM 2914 C C . GLY A 1 363 ? 3.012 6.348 -20.859 1.00 95.00 363 GLY A C 1
ATOM 2915 O O . GLY A 1 363 ? 2.442 6.673 -21.902 1.00 95.00 363 GLY A O 1
ATOM 2916 N N . PHE A 1 364 ? 2.766 6.916 -19.682 1.00 92.50 364 PHE A N 1
ATOM 2917 C CA . PHE A 1 364 ? 1.777 7.968 -19.463 1.00 92.50 364 PHE A CA 1
ATOM 2918 C C . PHE A 1 364 ? 2.450 9.268 -19.014 1.00 92.50 364 PHE A C 1
ATOM 2920 O O . PHE A 1 364 ? 3.281 9.251 -18.107 1.00 92.50 364 PHE A O 1
ATOM 2927 N N . SER A 1 365 ? 2.072 10.406 -19.609 1.00 92.12 365 SER A N 1
ATOM 2928 C CA . SER A 1 365 ? 2.583 11.738 -19.248 1.00 92.12 365 SER A CA 1
ATOM 2929 C C . SER A 1 365 ? 4.123 11.793 -19.304 1.00 92.12 365 SER A C 1
ATOM 2931 O O . SER A 1 365 ? 4.705 11.575 -20.366 1.00 92.12 365 SER A O 1
ATOM 2933 N N . MET A 1 366 ? 4.810 12.019 -18.181 1.00 92.31 366 MET A N 1
ATOM 2934 C CA . MET A 1 366 ? 6.273 11.926 -18.083 1.00 92.31 366 MET A CA 1
ATOM 2935 C C . MET A 1 366 ? 6.811 10.572 -18.575 1.00 92.31 366 MET A C 1
ATOM 2937 O O . MET A 1 366 ? 7.852 10.525 -19.227 1.00 92.31 366 MET A O 1
ATOM 2941 N N . GLY A 1 367 ? 6.080 9.482 -18.330 1.00 94.06 367 GLY A N 1
ATOM 2942 C CA . GLY A 1 367 ? 6.386 8.167 -18.877 1.00 94.06 367 GLY A CA 1
ATOM 2943 C C . GLY A 1 367 ? 6.322 8.121 -20.403 1.00 94.06 367 GLY A C 1
ATOM 2944 O O . GLY A 1 367 ? 7.161 7.476 -21.017 1.00 94.06 367 GLY A O 1
ATOM 2945 N N . SER A 1 368 ? 5.411 8.860 -21.048 1.00 92.69 368 SER A N 1
ATOM 2946 C CA . SER A 1 368 ? 5.423 9.012 -22.513 1.00 92.69 368 SER A CA 1
ATOM 2947 C C . SER A 1 368 ? 6.661 9.789 -22.976 1.00 92.69 368 SER A C 1
ATOM 2949 O O . SER A 1 368 ? 7.276 9.434 -23.976 1.00 92.69 368 SER A O 1
ATOM 2951 N N . GLY A 1 369 ? 7.087 10.804 -22.217 1.00 91.62 369 GLY A N 1
ATOM 2952 C CA . GLY A 1 369 ? 8.365 11.481 -22.460 1.00 91.62 369 GLY A CA 1
ATOM 2953 C C . GLY A 1 369 ? 9.549 10.509 -22.430 1.00 91.62 369 GLY A C 1
ATOM 2954 O O . GLY A 1 369 ? 10.391 10.546 -23.320 1.00 91.62 369 GLY A O 1
ATOM 2955 N N . LYS A 1 370 ? 9.560 9.577 -21.466 1.00 92.88 370 LYS A N 1
ATOM 2956 C CA . LYS A 1 370 ? 10.567 8.509 -21.382 1.00 92.88 370 LYS A CA 1
ATOM 2957 C C . LYS A 1 370 ? 10.533 7.559 -22.577 1.00 92.88 370 LYS A C 1
ATOM 2959 O O . LYS A 1 370 ? 11.588 7.139 -23.018 1.00 92.88 370 LYS A O 1
ATOM 2964 N N . THR A 1 371 ? 9.355 7.237 -23.118 1.00 92.00 371 THR A N 1
ATOM 2965 C CA . THR A 1 371 ? 9.270 6.382 -24.320 1.00 92.00 371 THR A CA 1
ATOM 2966 C C . THR A 1 371 ? 9.868 7.015 -25.575 1.00 92.00 371 THR A C 1
ATOM 2968 O O . THR A 1 371 ? 10.166 6.293 -26.522 1.00 92.00 371 THR A O 1
ATOM 2971 N N . TRP A 1 372 ? 9.989 8.345 -25.607 1.00 88.19 372 TRP A N 1
ATOM 2972 C CA . TRP A 1 372 ? 10.508 9.090 -26.754 1.00 88.19 372 TRP A CA 1
ATOM 2973 C C . TRP A 1 372 ? 12.023 9.357 -26.679 1.00 88.19 372 TRP A C 1
ATOM 2975 O O . TRP A 1 372 ? 12.635 9.595 -27.720 1.00 88.19 372 TRP A O 1
ATOM 2985 N N . ASP A 1 373 ? 12.599 9.356 -25.468 1.00 83.75 373 ASP A N 1
ATOM 2986 C CA . ASP A 1 373 ? 14.048 9.477 -25.189 1.00 83.75 373 ASP A CA 1
ATOM 2987 C C . ASP A 1 373 ? 14.790 8.184 -25.554 1.00 83.75 373 ASP A C 1
ATOM 2989 O O . ASP A 1 373 ? 15.847 8.287 -26.223 1.00 83.75 373 ASP A O 1
#

Foldseek 3Di:
DAAADDFDWDQDPQRWIWGWDDDDWKTKIKTQADAPDPCLQVPLFQQQAPAEEEDPDDDDPVRQVVVCVVLVVNVSCRVRVAIHMYIWTPDPVTLVPRACVRVQVLLVLEAAFSCDDNQKHWDADPPVRHTPHIGGYHQLQNHAYEYEDSRLQSCLAHQLAWDWHQHHPGIFTSRHQEYEYYHDPDAGDHPDQARAYEYELDDPVNVVSNPRRPHYHYYPDRNPVVCCLPGRSQWGCDRNDTGGFDDCVVLQKDKDKDKDKFQDDPPQPDDDDRIDIKIKIKMFGHCLQVDAAFAEEEEEEAPRDFLCCCPGVVPVNVVCSVPTGIYMYITPCVRPAQVRVVVVVVVCVVVTSHDPVRYHYDYDHVSVVRRVD

pLDDT: mean 95.34, std 3.58, range [77.88, 98.88]

Radius of gyration: 21.56 Å; chains: 1; bounding box: 58×47×61 Å

Sequence (373 aa):
MGIMTRPEVKTLADGGKYWEHKYENFYLKAYVPATKIDGQVLNYGFRAPLLLIFEEERMSEAEAIAFAEKKGLARIASANDSSVLFVYPTCEVGWEKATDALYIELIAETKIHFMYADGIAEIHDFFTRTFKGFFIRGAIFRADIYSFGKSADYCAKNLLKKSDGEYLWGPGEITPAMCSMERLSVQPDVQRKDIAILSVGNSDEINAAFKGCENLLIKDKAEYEKDFKAFVRKFKMWCGHIELEPDFEELGMVEEPGMTEVQTSPRNMRYKEPTHKVGYFAYYNKGLLDKDPVPLVVGFHGGGDSSMYLTFVAGWWEICHRYGFLFVSLENHQDVPGPEAIQVVEHLKKKYNVDAKRVYATGFSMGSGKTWD

Secondary structure (DSSP, 8-state):
--BSSPPPPEEPTTS-EEEEEE-SSEEEEEEE---S--TTTS--TTTS-EEEEE-SS---HHHHHHHHHHHTHHHHHHTTT--EEEEEE-STTGGGT--THHHHHHHHTEE--SSEETTEEEEE-TTT--EEEEEEES-GGGEEEEEETHHHHHHHHHTSS--EEEETTEEEE---SEEEEES--S------SSSEEEEES--HHHHGGGTT-SSEEEESS--HHHHHHHTGGGEEEETTEEEEPP-TTTTTEEEEEEEEEEEPPTT-SS--SSEEEEEEEEEEETTSTTSS-EEEEEEEPPTT--HHIIIIITTHHHHHHHHT-EEEEETTGGGS-HHHHHHHHHHHHHHS-EEEEEEEEEESTHHHHHHH-